Protein AF-A0AAN9ASS9-F1 (afdb_monomer)

Radius of gyration: 34.66 Å; Cα contacts (8 Å, |Δi|>4): 324; chains: 1; bounding box: 107×59×111 Å

Mean predicted aligned error: 16.12 Å

Foldseek 3Di:
DDDDDDDDDDDDDDDDDDDDDDDDDDDDDDDDDDDDDDDDDDDDDDDDDDDDDDDDDDDDDDPPCPPQFDADADPCLVVLLVLLLLLLLLLLLLLQQCVLCVVLCCLQAVDDPVLSVLLNCLQVVLCVVQVVVLVQCCQPVHLLVLSLQLLVLQLCLLVLCLPDLDPPSNSVSNNSSSNSSSNSNNCLPPVLLVSLLQRHDPVCSVVSSVSSNVSSVVSNVVSNVLNCVLQPDDDDDPPPPPDDPDDDDDDDDPDDPPPVVVVVVVVVVVVSVVNSVSNSVSSSVSSVVSSVSSVVSSVVSVVDNDRGDPRGNHPVSVDRDDRPVVVVVVVVD

Sequence (333 aa):
MDADAKQPLLNSPITDADHVSSACSTPGYNTISASGPQLCHSPPTYHTLSSSSNIQSPDDTEPEGRAEGETRVYRRRWYVLMVYSLLSATQGGVWNSWGPIAVTAEDAFGWTDATIDLLSNWGPIAFLVSGIVFSWMMDVKGLRMSCVITGFLVAAGTGLRCITFNTPAVTWLTHVGQFLNGLGGPVAMAAPPILSAVWFPPEERTTATAIGTVLNYLGVAASFVMGPLLVPYQAYVPSTNSTNTSSFHMSSDLSFSKHNSSMILGSKAENATERIHKEKNGIALYMYIEGGWSAAIFLMLLLYFPSKPPLPPCPSAAIPRENFVQGLKHLLT

pLDDT: mean 73.78, std 24.98, range [24.88, 98.12]

Secondary structure (DSSP, 8-state):
------------------------------------------PPP-----------------------------THHHHHHHHHHHHHHHHHHHHTSSGGGHHHHHHHH---HHHHHHHHHHHHHHHHHHHHHHHHHHHHT-HHHHHHHHHHHHHHHHHHHTS--STTHHHHHHHHHHHHHHHTHHHHHHHHHHHHHHHS-GGGHHHHHHHHHHHHHHHHHHHHHHHHHHS---------------------------SHHHHHHHHHHHHHHHHHHHHHHHHHHHHHHHHHHHHHHHHHHHHS--SS-SS-SSGGGSSPPPPHHHHHHHHH-

Solvent-accessible surface area (backbone atoms only — not comparable to full-atom values): 19916 Å² total; per-residue (Å²): 136,84,79,91,87,85,88,85,88,88,81,88,86,87,83,87,87,79,88,87,81,88,78,90,83,85,89,84,91,83,90,86,89,84,87,82,89,82,91,83,90,84,86,91,80,90,78,91,82,81,90,85,84,90,84,92,79,94,77,83,82,73,84,87,66,77,69,78,70,73,58,46,84,60,80,62,40,58,54,54,49,49,55,51,18,52,50,19,9,48,50,33,16,65,58,38,48,54,72,57,35,42,72,55,45,26,68,46,64,69,49,52,72,70,56,56,52,48,50,54,46,25,35,63,56,24,27,70,72,28,34,64,58,48,52,50,35,39,72,73,70,24,55,35,57,42,52,46,52,25,30,47,30,34,22,50,12,34,46,43,46,57,74,49,87,51,78,69,58,30,58,57,29,38,51,53,15,38,34,32,33,9,47,25,41,44,56,50,71,62,36,30,65,54,52,14,51,58,53,35,38,82,94,48,22,65,60,49,20,49,53,27,50,50,35,19,54,49,20,32,55,44,20,60,52,51,30,45,72,48,35,64,80,76,76,88,72,80,86,68,80,87,74,77,80,91,71,94,75,93,77,94,73,94,72,87,75,69,74,60,53,60,56,52,49,48,54,53,50,50,55,48,51,53,50,36,51,52,41,44,51,20,48,48,52,49,38,43,51,53,23,53,51,34,40,50,52,30,50,47,44,70,77,65,50,78,69,68,66,98,41,40,35,36,77,79,52,66,54,82,76,82,56,66,69,57,56,54,48,65,75,76,108

Organism: NCBI:txid31220

InterPro domains:
  IPR011701 Major facilitator superfamily [PF07690] (91-231)
  IPR036259 MFS transporter superfamily [G3DSA:1.20.1250.20] (70-313)
  IPR036259 MFS transporter superfamily [SSF103473] (59-311)
  IPR049680 Choline/ethanolamine transporter FLVCR1-2/SLC49-like [PTHR10924] (66-332)

Nearest PDB structures (foldseek):
  8uby-assembly1_A  TM=9.177E-01  e=2.029E-10  Homo sapiens
  8vzo-assembly1_A  TM=9.409E-01  e=1.302E-08  Mus musculus
  6e9n-assembly2_B  TM=7.339E-01  e=1.615E-02  Escherichia coli
  8tgj-assembly1_B  TM=7.556E-01  e=3.701E-01  Homo sapiens
  7yr5-assembly1_A  TM=6.451E-01  e=2.119E-01  Homo sapiens

Structure (mmCIF, N/CA/C/O backbone):
data_AF-A0AAN9ASS9-F1
#
_entry.id   AF-A0AAN9ASS9-F1
#
loop_
_atom_site.group_PDB
_atom_site.id
_atom_site.type_symbol
_atom_site.label_atom_id
_atom_site.label_alt_id
_atom_site.label_comp_id
_atom_site.label_asym_id
_atom_site.label_entity_id
_atom_site.label_seq_id
_atom_site.pdbx_PDB_ins_code
_atom_site.Cartn_x
_atom_site.Cartn_y
_atom_site.Cartn_z
_atom_site.occupancy
_atom_site.B_iso_or_equiv
_atom_site.auth_seq_id
_atom_site.auth_comp_id
_atom_site.auth_asym_id
_atom_site.auth_atom_id
_atom_site.pdbx_PDB_model_num
ATOM 1 N N . MET A 1 1 ? 65.427 -33.465 4.660 1.00 42.50 1 MET A N 1
ATOM 2 C CA . MET A 1 1 ? 64.634 -32.455 5.389 1.00 42.50 1 MET A CA 1
ATOM 3 C C . MET A 1 1 ? 63.224 -32.492 4.805 1.00 42.50 1 MET A C 1
ATOM 5 O O . MET A 1 1 ? 62.836 -31.575 4.099 1.00 42.50 1 MET A O 1
ATOM 9 N N . ASP A 1 2 ? 62.580 -33.665 4.758 1.00 35.47 2 ASP A N 1
ATOM 10 C CA . ASP A 1 2 ? 61.878 -34.358 5.872 1.00 35.47 2 ASP A CA 1
ATOM 11 C C . ASP A 1 2 ? 60.694 -33.524 6.371 1.00 35.47 2 ASP A C 1
ATOM 13 O O . ASP A 1 2 ? 60.897 -32.360 6.692 1.00 35.47 2 ASP A O 1
ATOM 17 N N . ALA A 1 3 ? 59.460 -33.996 6.545 1.00 36.53 3 ALA A N 1
ATOM 18 C CA . ALA A 1 3 ? 58.694 -35.218 6.249 1.00 36.53 3 ALA A CA 1
ATOM 19 C C . ALA A 1 3 ? 57.228 -34.805 6.582 1.00 36.53 3 ALA A C 1
ATOM 21 O O . ALA A 1 3 ? 57.024 -34.004 7.490 1.00 36.53 3 ALA A O 1
ATOM 22 N N . ASP A 1 4 ? 56.221 -35.012 5.734 1.00 44.31 4 ASP A N 1
ATOM 23 C CA . ASP A 1 4 ? 55.284 -36.153 5.689 1.00 44.31 4 ASP A CA 1
ATOM 24 C C . ASP A 1 4 ? 54.623 -36.586 7.027 1.00 44.31 4 ASP A C 1
ATOM 26 O O . ASP A 1 4 ? 55.322 -36.756 8.023 1.00 44.31 4 ASP A O 1
ATOM 30 N N . ALA A 1 5 ? 53.292 -36.817 6.978 1.00 36.47 5 ALA A N 1
ATOM 31 C CA . ALA A 1 5 ? 52.373 -37.552 7.894 1.00 36.47 5 ALA A CA 1
ATOM 32 C C . ALA A 1 5 ? 51.076 -36.762 8.231 1.00 36.47 5 ALA A C 1
ATOM 34 O O . ALA A 1 5 ? 51.107 -35.770 8.947 1.00 36.47 5 ALA A O 1
ATOM 35 N N . LYS A 1 6 ? 49.927 -37.065 7.601 1.00 35.22 6 LYS A N 1
ATOM 36 C CA . LYS A 1 6 ? 48.914 -38.119 7.896 1.00 35.22 6 LYS A CA 1
ATOM 37 C C . LYS A 1 6 ? 47.827 -37.725 8.923 1.00 35.22 6 LYS A C 1
ATOM 39 O O . LYS A 1 6 ? 48.109 -37.475 10.087 1.00 35.22 6 LYS A O 1
ATOM 44 N N . GLN A 1 7 ? 46.565 -37.774 8.467 1.00 36.97 7 GLN A N 1
ATOM 45 C CA . GLN A 1 7 ? 45.330 -37.844 9.276 1.00 36.97 7 GLN A CA 1
ATOM 46 C C . GLN A 1 7 ? 45.293 -39.107 10.167 1.00 36.97 7 GLN A C 1
ATOM 48 O O . GLN A 1 7 ? 46.037 -40.058 9.905 1.00 36.97 7 GLN A O 1
ATOM 53 N N . PRO A 1 8 ? 44.345 -39.189 11.124 1.00 43.97 8 PRO A N 1
ATOM 54 C CA . PRO A 1 8 ? 43.249 -40.137 10.876 1.00 43.97 8 PRO A CA 1
ATOM 55 C C . PRO A 1 8 ? 41.846 -39.708 11.357 1.00 43.97 8 PRO A C 1
ATOM 57 O O . PRO A 1 8 ? 41.663 -38.908 12.270 1.00 43.97 8 PRO A O 1
ATOM 60 N N . LEU A 1 9 ? 40.868 -40.335 10.701 1.00 33.09 9 LEU A N 1
ATOM 61 C CA . LEU A 1 9 ? 39.451 -40.492 11.035 1.00 33.09 9 LEU A CA 1
ATOM 62 C C . LEU A 1 9 ? 39.228 -41.088 12.438 1.00 33.09 9 LEU A C 1
ATOM 64 O O . LEU A 1 9 ? 39.949 -42.007 12.828 1.00 33.09 9 LEU A O 1
ATOM 68 N N . LEU A 1 10 ? 38.132 -40.708 13.107 1.00 30.70 10 LEU A N 1
ATOM 69 C CA . LEU A 1 10 ? 37.436 -41.611 14.028 1.00 30.70 10 LEU A CA 1
ATOM 70 C C . LEU A 1 10 ? 35.916 -41.501 13.839 1.00 30.70 10 LEU A C 1
ATOM 72 O O . LEU A 1 10 ? 35.321 -40.438 13.993 1.00 30.70 10 LEU A O 1
ATOM 76 N N . ASN A 1 11 ? 35.333 -42.637 13.472 1.00 29.97 11 ASN A N 1
ATOM 77 C CA . ASN A 1 11 ? 33.912 -42.909 13.312 1.00 29.97 11 ASN A CA 1
ATOM 78 C C . ASN A 1 11 ? 33.373 -43.625 14.565 1.00 29.97 11 ASN A C 1
ATOM 80 O O . ASN A 1 11 ? 34.081 -44.455 15.137 1.00 29.97 11 ASN A O 1
ATOM 84 N N . SER A 1 12 ? 32.064 -43.439 14.803 1.00 32.09 12 SER A N 1
ATOM 85 C CA . SER A 1 12 ? 31.088 -44.341 15.471 1.00 32.09 12 SER A CA 1
ATOM 86 C C . SER A 1 12 ? 31.012 -44.359 17.018 1.00 32.09 12 SER A C 1
ATOM 88 O O . SER A 1 12 ? 31.989 -43.960 17.648 1.00 32.09 12 SER A O 1
ATOM 90 N N . PRO A 1 13 ? 29.925 -44.878 17.658 1.00 39.44 13 PRO A N 1
ATOM 91 C CA . PRO A 1 13 ? 28.633 -45.368 17.133 1.00 39.44 13 PRO A CA 1
ATOM 92 C C . PRO A 1 13 ? 27.350 -44.893 17.886 1.00 39.44 13 PRO A C 1
ATOM 94 O O . PRO A 1 13 ? 27.382 -44.229 18.915 1.00 39.44 13 PRO A O 1
ATOM 97 N N . ILE A 1 14 ? 26.227 -45.312 17.293 1.00 34.19 14 ILE A N 1
ATOM 98 C CA . ILE A 1 14 ? 24.820 -45.472 17.723 1.00 34.19 14 ILE A CA 1
ATOM 99 C C . ILE A 1 14 ? 24.600 -45.904 19.191 1.00 34.19 14 ILE A C 1
ATOM 101 O O . ILE A 1 14 ? 25.275 -46.826 19.634 1.00 34.19 14 ILE A O 1
ATOM 105 N N . THR A 1 15 ? 23.541 -45.380 19.836 1.00 31.20 15 THR A N 1
ATOM 106 C CA . THR A 1 15 ? 22.587 -46.158 20.670 1.00 31.20 15 THR A CA 1
ATOM 107 C C . THR A 1 15 ? 21.244 -45.423 20.815 1.00 31.20 15 THR A C 1
ATOM 109 O O . THR A 1 15 ? 21.198 -44.311 21.339 1.00 31.20 15 THR A O 1
ATOM 112 N N . ASP A 1 16 ? 20.185 -46.080 20.330 1.00 28.55 16 ASP A N 1
ATOM 113 C CA . ASP A 1 16 ? 18.761 -45.904 20.663 1.00 28.55 16 ASP A CA 1
ATOM 114 C C . ASP A 1 16 ? 18.448 -46.277 22.132 1.00 28.55 16 ASP A C 1
ATOM 116 O O . ASP A 1 16 ? 19.315 -46.830 22.810 1.00 28.55 16 ASP A O 1
ATOM 120 N N . ALA A 1 17 ? 17.173 -46.074 22.521 1.00 29.72 17 ALA A N 1
ATOM 121 C CA . ALA A 1 17 ? 16.436 -46.526 23.723 1.00 29.72 17 ALA A CA 1
ATOM 122 C C . ALA A 1 17 ? 16.228 -45.427 24.794 1.00 29.72 17 ALA A C 1
ATOM 124 O O . ALA A 1 17 ? 17.167 -44.751 25.188 1.00 29.72 17 ALA A O 1
ATOM 125 N N . ASP A 1 18 ? 15.044 -45.171 25.357 1.00 28.41 18 ASP A N 1
ATOM 126 C CA . ASP A 1 18 ? 13.755 -45.854 25.274 1.00 28.41 18 ASP A CA 1
ATOM 127 C C . ASP A 1 18 ? 12.627 -44.942 25.797 1.00 28.41 18 ASP A C 1
ATOM 129 O O . ASP A 1 18 ? 12.827 -44.045 26.620 1.00 28.41 18 ASP A O 1
ATOM 133 N N . HIS A 1 19 ? 11.417 -45.235 25.321 1.00 30.86 19 HIS A N 1
ATOM 134 C CA . HIS A 1 19 ? 10.137 -44.922 25.954 1.00 30.86 19 HIS A CA 1
ATOM 135 C C . HIS A 1 19 ? 10.107 -45.315 27.446 1.00 30.86 19 HIS A C 1
ATOM 137 O O . HIS A 1 19 ? 10.741 -46.286 27.833 1.00 30.86 19 HIS A O 1
ATOM 143 N N . VAL A 1 20 ? 9.259 -44.658 28.253 1.00 30.73 20 VAL A N 1
ATOM 144 C CA . VAL A 1 20 ? 8.188 -45.308 29.049 1.00 30.73 20 VAL A CA 1
ATOM 145 C C . VAL A 1 20 ? 7.433 -44.260 29.879 1.00 30.73 20 VAL A C 1
ATOM 147 O O . VAL A 1 20 ? 8.002 -43.432 30.586 1.00 30.73 20 VAL A O 1
ATOM 150 N N . SER A 1 21 ? 6.108 -44.318 29.757 1.00 26.67 21 SER A N 1
ATOM 151 C CA . SER A 1 21 ? 5.111 -43.639 30.581 1.00 26.67 21 SER A CA 1
ATOM 152 C C . SER A 1 21 ? 4.685 -44.495 31.784 1.00 26.67 21 SER A C 1
ATOM 154 O O . SER A 1 21 ? 4.785 -45.718 31.743 1.00 26.67 21 SER A O 1
ATOM 156 N N . SER A 1 22 ? 4.009 -43.840 32.742 1.00 27.03 22 SER A N 1
ATOM 157 C CA . SER A 1 22 ? 3.166 -44.423 33.811 1.00 27.03 22 SER A CA 1
ATOM 158 C C . SER A 1 22 ? 3.937 -44.959 35.033 1.00 27.03 22 SER A C 1
ATOM 160 O O . SER A 1 22 ? 5.028 -45.483 34.884 1.00 27.03 22 SER A O 1
ATOM 162 N N . ALA A 1 23 ? 3.463 -44.917 36.279 1.00 27.22 23 ALA A N 1
ATOM 163 C CA . ALA A 1 23 ? 2.285 -44.361 36.943 1.00 27.22 23 ALA A CA 1
ATOM 164 C C . ALA A 1 23 ? 2.517 -44.485 38.470 1.00 27.22 23 ALA A C 1
ATOM 166 O O . ALA A 1 23 ? 3.337 -45.289 38.896 1.00 27.22 23 ALA A O 1
ATOM 167 N N . CYS A 1 24 ? 1.743 -43.720 39.253 1.00 24.88 24 CYS A N 1
ATOM 168 C CA . CYS A 1 24 ? 1.272 -43.980 40.627 1.00 24.88 24 CYS A CA 1
ATOM 169 C C . CYS A 1 24 ? 2.225 -44.569 41.689 1.00 24.88 24 CYS A C 1
ATOM 171 O O . CYS A 1 24 ? 2.601 -45.731 41.602 1.00 24.88 24 CYS A O 1
ATOM 173 N N . SER A 1 25 ? 2.407 -43.840 42.805 1.00 27.41 25 SER A N 1
ATOM 174 C CA . SER A 1 25 ? 2.003 -44.252 44.177 1.00 27.41 25 SER A CA 1
ATOM 175 C C . SER A 1 25 ? 2.483 -43.235 45.233 1.00 27.41 25 SER A C 1
ATOM 177 O O . SER A 1 25 ? 3.678 -43.081 45.461 1.00 27.41 25 SER A O 1
ATOM 179 N N . THR A 1 26 ? 1.546 -42.556 45.896 1.00 28.06 26 THR A N 1
ATOM 180 C CA . THR A 1 26 ? 1.668 -41.954 47.249 1.00 28.06 26 THR A CA 1
ATOM 181 C C . THR A 1 26 ? 1.686 -43.074 48.319 1.00 28.06 26 THR A C 1
ATOM 183 O O . THR A 1 26 ? 1.334 -44.194 47.940 1.00 28.06 26 THR A O 1
ATOM 186 N N . PRO A 1 27 ? 2.032 -42.869 49.625 1.00 37.38 27 PRO A N 1
ATOM 187 C CA . PRO A 1 27 ? 1.677 -41.702 50.466 1.00 37.38 27 PRO A CA 1
ATOM 188 C C . PRO A 1 27 ? 2.679 -41.271 51.574 1.00 37.38 27 PRO A C 1
ATOM 190 O O . PRO A 1 27 ? 3.620 -41.983 51.903 1.00 37.38 27 PRO A O 1
ATOM 193 N N . GLY A 1 28 ? 2.411 -40.127 52.228 1.00 26.91 28 GLY A N 1
ATOM 194 C CA . GLY A 1 28 ? 2.962 -39.829 53.563 1.00 26.91 28 GLY A CA 1
ATOM 195 C C . GLY A 1 28 ? 3.172 -38.349 53.909 1.00 26.91 28 GLY A C 1
ATOM 196 O O . GLY A 1 28 ? 4.192 -37.772 53.569 1.00 26.91 28 GLY A O 1
ATOM 197 N N . TYR A 1 29 ? 2.192 -37.782 54.614 1.00 26.38 29 TYR A N 1
ATOM 198 C CA . TYR A 1 29 ? 2.096 -36.475 55.285 1.00 26.38 29 TYR A CA 1
ATOM 199 C C . TYR A 1 29 ? 3.383 -35.787 55.799 1.00 26.38 29 TYR A C 1
ATOM 201 O O . TYR A 1 29 ? 4.162 -36.388 56.530 1.00 26.38 29 TYR A O 1
ATOM 209 N N . ASN A 1 30 ? 3.468 -34.461 55.595 1.00 30.62 30 ASN A N 1
ATOM 210 C CA . ASN A 1 30 ? 3.494 -33.485 56.698 1.00 30.62 30 ASN A CA 1
ATOM 211 C C . ASN A 1 30 ? 3.125 -32.063 56.225 1.00 30.62 30 ASN A C 1
ATOM 213 O O . ASN A 1 30 ? 3.595 -31.563 55.209 1.00 30.62 30 ASN A O 1
ATOM 217 N N . THR A 1 31 ? 2.230 -31.449 56.992 1.00 30.58 31 THR A N 1
ATOM 218 C CA . THR A 1 31 ? 1.649 -30.101 56.897 1.00 30.58 31 THR A CA 1
ATOM 219 C C . THR A 1 31 ? 2.650 -28.974 57.172 1.00 30.58 31 THR A C 1
ATOM 221 O O . THR A 1 31 ? 3.468 -29.131 58.070 1.00 30.58 31 THR A O 1
ATOM 224 N N . ILE A 1 32 ? 2.490 -27.814 56.510 1.00 30.56 32 ILE A N 1
ATOM 225 C CA . ILE A 1 32 ? 2.342 -26.465 57.111 1.00 30.56 32 ILE A CA 1
ATOM 226 C C . ILE A 1 32 ? 1.841 -25.468 56.034 1.00 30.56 32 ILE A C 1
ATOM 228 O O . ILE A 1 32 ? 2.163 -25.565 54.856 1.00 30.56 32 ILE A O 1
ATOM 232 N N . SER A 1 33 ? 0.974 -24.569 56.501 1.00 27.58 33 SER A N 1
ATOM 233 C CA . SER A 1 33 ? 0.065 -23.611 55.852 1.00 27.58 33 SER A CA 1
ATOM 234 C C . SER A 1 33 ? 0.714 -22.388 55.173 1.00 27.58 33 SER A C 1
ATOM 236 O O . SER A 1 33 ? 1.696 -21.877 55.703 1.00 27.58 33 SER A O 1
ATOM 238 N N . ALA A 1 34 ? 0.094 -21.866 54.094 1.00 30.41 34 ALA A N 1
ATOM 239 C CA . ALA A 1 34 ? -0.409 -20.473 53.999 1.00 30.41 34 ALA A CA 1
ATOM 240 C C . ALA A 1 34 ? -1.070 -20.151 52.626 1.00 30.41 34 ALA A C 1
ATOM 242 O O . ALA A 1 34 ? -0.406 -19.843 51.643 1.00 30.41 34 ALA A O 1
ATOM 243 N N . SER A 1 35 ? -2.405 -20.249 52.608 1.00 30.41 35 SER A N 1
ATOM 244 C CA . SER A 1 35 ? -3.427 -19.408 51.938 1.00 30.41 35 SER A CA 1
ATOM 245 C C . SER A 1 35 ? -3.109 -18.554 50.689 1.00 30.41 35 SER A C 1
ATOM 247 O O . SER A 1 35 ? -2.469 -17.508 50.781 1.00 30.41 35 SER A O 1
ATOM 249 N N . GLY A 1 36 ? -3.800 -18.872 49.587 1.00 28.17 36 GLY A N 1
ATOM 250 C CA . GLY A 1 36 ? -4.342 -17.904 48.619 1.00 28.17 36 GLY A CA 1
ATOM 251 C C . GLY A 1 36 ? -5.861 -18.125 48.452 1.00 28.17 36 GLY A C 1
ATOM 252 O O . GLY A 1 36 ? -6.346 -19.165 48.903 1.00 28.17 36 GLY A O 1
ATOM 253 N N . PRO A 1 37 ? -6.635 -17.220 47.820 1.00 34.34 37 PRO A N 1
ATOM 254 C CA . PRO A 1 37 ? -8.023 -17.502 47.458 1.00 34.34 37 PRO A CA 1
ATOM 255 C C . PRO A 1 37 ? -8.177 -17.751 45.948 1.00 34.34 37 PRO A C 1
ATOM 257 O O . PRO A 1 37 ? -7.914 -16.875 45.125 1.00 34.34 37 PRO A O 1
ATOM 260 N N . GLN A 1 38 ? -8.633 -18.957 45.599 1.00 32.41 38 GLN A N 1
ATOM 261 C CA . GLN A 1 38 ? -9.138 -19.328 44.275 1.00 32.41 38 GLN A CA 1
ATOM 262 C C . GLN A 1 38 ? -10.663 -19.177 44.207 1.00 32.41 38 GLN A C 1
ATOM 264 O O . GLN A 1 38 ? -11.379 -19.394 45.185 1.00 32.41 38 GLN A O 1
ATOM 269 N N . LEU A 1 39 ? -11.115 -18.814 43.007 1.00 30.81 39 LEU A N 1
ATOM 270 C CA . LEU A 1 39 ? -12.490 -18.616 42.570 1.00 30.81 39 LEU A CA 1
ATOM 271 C C . LEU A 1 39 ? -13.373 -19.860 42.778 1.00 30.81 39 LEU A C 1
ATOM 273 O O . LEU A 1 39 ? -12.963 -20.976 42.470 1.00 30.81 39 LEU A O 1
ATOM 277 N N . CYS A 1 40 ? -14.631 -19.647 43.171 1.00 31.62 40 CYS A N 1
ATOM 278 C CA . CYS A 1 40 ? -15.707 -20.632 43.047 1.00 31.62 40 CYS A CA 1
ATOM 279 C C . CYS A 1 40 ? -16.799 -20.108 42.102 1.00 31.62 40 CYS A C 1
ATOM 281 O O . CYS A 1 40 ? -17.345 -19.025 42.302 1.00 31.62 40 CYS A O 1
ATOM 283 N N . HIS A 1 41 ? -17.120 -20.909 41.085 1.00 34.84 41 HIS A N 1
ATOM 284 C CA . HIS A 1 41 ? -18.299 -20.790 40.226 1.00 34.84 41 HIS A CA 1
ATOM 285 C C . HIS A 1 41 ? -19.441 -21.659 40.776 1.00 34.84 41 HIS A C 1
ATOM 287 O O . HIS A 1 41 ? -19.229 -22.862 40.910 1.00 34.84 41 HIS A O 1
ATOM 293 N N . SER A 1 42 ? -20.647 -21.105 40.996 1.00 32.62 42 SER A N 1
ATOM 294 C CA . SER A 1 42 ? -21.976 -21.694 40.654 1.00 32.62 42 SER A CA 1
ATOM 295 C C . SER A 1 42 ? -23.137 -20.683 40.898 1.00 32.62 42 SER A C 1
ATOM 297 O O . SER A 1 42 ? -22.925 -19.717 41.626 1.00 32.62 42 SER A O 1
ATOM 299 N N . PRO A 1 43 ? -24.326 -20.843 40.261 1.00 35.78 43 PRO A N 1
ATOM 300 C CA . PRO A 1 43 ? -25.334 -19.782 40.035 1.00 35.78 43 PRO A CA 1
ATOM 301 C C . PRO A 1 43 ? -26.399 -19.647 41.154 1.00 35.78 43 PRO A C 1
ATOM 303 O O . PRO A 1 43 ? -26.523 -20.560 41.970 1.00 35.78 43 PRO A O 1
ATOM 306 N N . PRO A 1 44 ? -27.202 -18.554 41.205 1.00 38.94 44 PRO A N 1
ATOM 307 C CA . PRO A 1 44 ? -28.107 -18.309 42.326 1.00 38.94 44 PRO A CA 1
ATOM 308 C C . PRO A 1 44 ? -29.465 -19.015 42.180 1.00 38.94 44 PRO A C 1
ATOM 310 O O . PRO A 1 44 ? -30.143 -18.927 41.156 1.00 38.94 44 PRO A O 1
ATOM 313 N N . THR A 1 45 ? -29.878 -19.663 43.268 1.00 29.31 45 THR A N 1
ATOM 314 C CA . THR A 1 45 ? -31.230 -20.172 43.525 1.00 29.31 45 THR A CA 1
ATOM 315 C C . THR A 1 45 ? -32.107 -19.029 44.044 1.00 29.31 45 THR A C 1
ATOM 317 O O . THR A 1 45 ? -31.790 -18.425 45.068 1.00 29.31 45 THR A O 1
ATOM 320 N N . TYR A 1 46 ? -33.221 -18.728 43.373 1.00 29.69 46 TYR A N 1
ATOM 321 C CA . TYR A 1 46 ? -34.205 -17.757 43.861 1.00 29.69 46 TYR A CA 1
ATOM 322 C C . TYR A 1 46 ? -35.064 -18.382 44.969 1.00 29.69 46 TYR A C 1
ATOM 324 O O . TYR A 1 46 ? -35.881 -19.259 44.697 1.00 29.69 46 TYR A O 1
ATOM 332 N N . HIS A 1 47 ? -34.916 -17.896 46.203 1.00 35.34 47 HIS A N 1
ATOM 333 C CA . HIS A 1 47 ? -35.898 -18.098 47.267 1.00 35.34 47 HIS A CA 1
ATOM 334 C C . HIS A 1 47 ? -36.640 -16.788 47.544 1.00 35.34 47 HIS A C 1
ATOM 336 O O . HIS A 1 47 ? -36.071 -15.807 48.015 1.00 35.34 47 HIS A O 1
ATOM 342 N N . THR A 1 48 ? -37.934 -16.799 47.246 1.00 37.03 48 THR A N 1
ATOM 343 C CA . THR A 1 48 ? -38.943 -15.850 47.709 1.00 37.03 48 THR A CA 1
ATOM 344 C C . THR A 1 48 ? -39.281 -16.130 49.171 1.00 37.03 48 THR A C 1
ATOM 346 O O . THR A 1 48 ? -39.809 -17.197 49.468 1.00 37.03 48 THR A O 1
ATOM 349 N N . LEU A 1 49 ? -39.060 -15.171 50.076 1.00 33.22 49 LEU A N 1
ATOM 350 C CA . LEU A 1 49 ? -39.743 -15.132 51.372 1.00 33.22 49 LEU A CA 1
ATOM 351 C C . LEU A 1 49 ? -40.075 -13.692 51.783 1.00 33.22 49 LEU A C 1
ATOM 353 O O . LEU A 1 49 ? -39.307 -12.754 51.597 1.00 33.22 49 LEU A O 1
ATOM 357 N N . SER A 1 50 ? -41.295 -13.575 52.289 1.00 30.45 50 SER A N 1
ATOM 358 C CA . SER A 1 50 ? -42.084 -12.389 52.589 1.00 30.45 50 SER A CA 1
ATOM 359 C C . SER A 1 50 ? -41.694 -11.663 53.880 1.00 30.45 50 SER A C 1
ATOM 361 O O . SER A 1 50 ? -41.440 -12.305 54.892 1.00 30.45 50 SER A O 1
ATOM 363 N N . SER A 1 51 ? -41.811 -10.333 53.825 1.00 33.06 51 SER A N 1
ATOM 364 C CA . SER A 1 51 ? -42.391 -9.398 54.811 1.00 33.06 51 SER A CA 1
ATOM 365 C C . SER A 1 51 ? -42.068 -9.545 56.307 1.00 33.06 51 SER A C 1
ATOM 367 O O . SER A 1 51 ? -42.546 -10.480 56.941 1.00 33.06 51 SER A O 1
ATOM 369 N N . SER A 1 52 ? -41.455 -8.504 56.903 1.00 31.55 52 SER A N 1
ATOM 370 C CA . SER A 1 52 ? -41.875 -7.888 58.188 1.00 31.55 52 SER A CA 1
ATOM 371 C C . SER A 1 52 ? -41.172 -6.539 58.489 1.00 31.55 52 SER A C 1
ATOM 373 O O . SER A 1 52 ? -39.962 -6.483 58.656 1.00 31.55 52 SER A O 1
ATOM 375 N N . SER A 1 53 ? -41.989 -5.476 58.548 1.00 31.72 53 SER A N 1
ATOM 376 C CA . SER A 1 53 ? -41.972 -4.262 59.407 1.00 31.72 53 SER A CA 1
ATOM 377 C C . SER A 1 53 ? -40.683 -3.488 59.791 1.00 31.72 53 SER A C 1
ATOM 379 O O . SER A 1 53 ? -39.920 -3.920 60.646 1.00 31.72 53 SER A O 1
ATOM 381 N N . ASN A 1 54 ? -40.621 -2.243 59.282 1.00 33.47 54 ASN A N 1
ATOM 382 C CA . ASN A 1 54 ? -40.291 -0.941 59.912 1.00 33.47 54 ASN A CA 1
ATOM 383 C C . ASN A 1 54 ? -39.270 -0.841 61.066 1.00 33.47 54 ASN A C 1
ATOM 385 O O . ASN A 1 54 ? -39.639 -1.097 62.208 1.00 33.47 54 ASN A O 1
ATOM 389 N N . ILE A 1 55 ? -38.126 -0.190 60.789 1.00 33.44 55 ILE A N 1
ATOM 390 C CA . ILE A 1 55 ? -37.542 0.907 61.596 1.00 33.44 55 ILE A CA 1
ATOM 391 C C . ILE A 1 55 ? -36.892 1.917 60.627 1.00 33.44 55 ILE A C 1
ATOM 393 O O . ILE A 1 55 ? -36.051 1.542 59.816 1.00 33.44 55 ILE A O 1
ATOM 397 N N . GLN A 1 56 ? -37.298 3.189 60.703 1.00 36.19 56 GLN A N 1
ATOM 398 C CA . GLN A 1 56 ? -36.703 4.316 59.977 1.00 36.19 56 GLN A CA 1
ATOM 399 C C . GLN A 1 56 ? -35.612 4.960 60.848 1.00 36.19 56 GLN A C 1
ATOM 401 O O . GLN A 1 56 ? -35.918 5.415 61.950 1.00 36.19 56 GLN A O 1
ATOM 406 N N . SER A 1 57 ? -34.394 5.075 60.315 1.00 32.38 57 SER A N 1
ATOM 407 C CA . SER A 1 57 ? -33.354 6.006 60.777 1.00 32.38 57 SER A CA 1
ATOM 408 C C . SER A 1 57 ? -32.746 6.703 59.550 1.00 32.38 57 SER A C 1
ATOM 410 O O . SER A 1 57 ? -32.551 6.025 58.539 1.00 32.38 57 SER A O 1
ATOM 412 N N . PRO A 1 58 ? -32.486 8.023 59.584 1.00 45.78 58 PRO A N 1
ATOM 413 C CA . PRO A 1 58 ? -31.943 8.764 58.453 1.00 45.78 58 PRO A CA 1
ATOM 414 C C . PRO A 1 58 ? -30.426 8.924 58.607 1.00 45.78 58 PRO A C 1
ATOM 416 O O . PRO A 1 58 ? -30.003 9.589 59.542 1.00 45.78 58 PRO A O 1
ATOM 419 N N . ASP A 1 59 ? -29.624 8.335 57.721 1.00 32.66 59 ASP A N 1
ATOM 420 C CA . ASP A 1 59 ? -28.327 8.911 57.334 1.00 32.66 59 ASP A CA 1
ATOM 421 C C . ASP A 1 59 ? -27.723 8.167 56.138 1.00 32.66 59 ASP A C 1
ATOM 423 O O . ASP A 1 59 ? -27.792 6.941 56.053 1.00 32.66 59 ASP A O 1
ATOM 427 N N . ASP A 1 60 ? -27.155 8.954 55.228 1.00 36.09 60 ASP A N 1
ATOM 428 C CA . ASP A 1 60 ? -26.152 8.596 54.223 1.00 36.09 60 ASP A CA 1
ATOM 429 C C . ASP A 1 60 ? -26.466 7.445 53.257 1.00 36.09 60 ASP A C 1
ATOM 431 O O . ASP A 1 60 ? -25.844 6.385 53.253 1.00 36.09 60 ASP A O 1
ATOM 435 N N . THR A 1 61 ? -27.379 7.704 52.316 1.00 35.22 61 THR A N 1
ATOM 436 C CA . THR A 1 61 ? -27.342 7.013 51.019 1.00 35.22 61 THR A CA 1
ATOM 437 C C . THR A 1 61 ? -26.517 7.851 50.046 1.00 35.22 61 THR A C 1
ATOM 439 O O . THR A 1 61 ? -27.044 8.721 49.350 1.00 35.22 61 THR A O 1
ATOM 442 N N . GLU A 1 62 ? -25.209 7.593 49.988 1.00 38.84 62 GLU A N 1
ATOM 443 C CA . GLU A 1 62 ? -24.459 7.840 48.756 1.00 38.84 62 GLU A CA 1
ATOM 444 C C . GLU A 1 62 ? -25.180 7.106 47.613 1.00 38.84 62 GLU A C 1
ATOM 446 O O . GLU A 1 62 ? -25.512 5.924 47.758 1.00 38.84 62 GLU A O 1
ATOM 451 N N . PRO A 1 63 ? -25.444 7.743 46.461 1.00 37.84 63 PRO A N 1
ATOM 452 C CA . PRO A 1 63 ? -25.893 7.004 45.301 1.00 37.84 63 PRO A CA 1
ATOM 453 C C . PRO A 1 63 ? -24.679 6.271 44.721 1.00 37.84 63 PRO A C 1
ATOM 455 O O . PRO A 1 63 ? -24.075 6.724 43.749 1.00 37.84 63 PRO A O 1
ATOM 458 N N . GLU A 1 64 ? -24.326 5.111 45.281 1.00 39.16 64 GLU A N 1
ATOM 459 C CA . GLU A 1 64 ? -23.455 4.138 44.615 1.00 39.16 64 GLU A CA 1
ATOM 460 C C . GLU A 1 64 ? -24.258 3.420 43.516 1.00 39.16 64 GLU A C 1
ATOM 462 O O . GLU A 1 64 ? -24.549 2.231 43.536 1.00 39.16 64 GLU A O 1
ATOM 467 N N . GLY A 1 65 ? -24.678 4.215 42.538 1.00 39.19 65 GLY A N 1
ATOM 468 C CA . GLY A 1 65 ? -25.217 3.784 41.264 1.00 39.19 65 GLY A CA 1
ATOM 469 C C . GLY A 1 65 ? -24.274 4.265 40.179 1.00 39.19 65 GLY A C 1
ATOM 470 O O . GLY A 1 65 ? -24.655 5.086 39.344 1.00 39.19 65 GLY A O 1
ATOM 471 N N . ARG A 1 66 ? -23.016 3.800 40.190 1.00 38.28 66 ARG A N 1
ATOM 472 C CA . ARG A 1 66 ? -22.168 3.933 39.004 1.00 38.28 66 ARG A CA 1
ATOM 473 C C . ARG A 1 66 ? -22.821 3.066 37.943 1.00 38.28 66 ARG A C 1
ATOM 475 O O . ARG A 1 66 ? -22.644 1.856 37.956 1.00 38.28 66 ARG A O 1
ATOM 482 N N . ALA A 1 67 ? -23.621 3.698 37.085 1.00 39.69 67 ALA A N 1
ATOM 483 C CA . ALA A 1 67 ? -24.237 3.075 35.930 1.00 39.69 67 ALA A CA 1
ATOM 484 C C . ALA A 1 67 ? -23.213 2.138 35.283 1.00 39.69 67 ALA A C 1
ATOM 486 O O . ALA A 1 67 ? -22.184 2.600 34.777 1.00 39.69 67 ALA A O 1
ATOM 487 N N . GLU A 1 68 ? -23.454 0.828 35.361 1.00 47.84 68 GLU A N 1
ATOM 488 C CA . GLU A 1 68 ? -22.765 -0.139 34.523 1.00 47.84 68 GLU A CA 1
ATOM 489 C C . GLU A 1 68 ? -23.092 0.281 33.092 1.00 47.84 68 GLU A C 1
ATOM 491 O O . GLU A 1 68 ? -24.189 0.035 32.595 1.00 47.84 68 GLU A O 1
ATOM 496 N N . GLY A 1 69 ? -22.204 1.074 32.486 1.00 55.88 69 GLY A N 1
ATOM 497 C CA . GLY A 1 69 ? -22.465 1.690 31.194 1.00 55.88 69 GLY A CA 1
ATOM 498 C C . GLY A 1 69 ? -22.825 0.592 30.208 1.00 55.88 69 GLY A C 1
ATOM 499 O O . GLY A 1 69 ? -22.021 -0.318 30.015 1.00 55.88 69 GLY A O 1
ATOM 500 N N . GLU A 1 70 ? -24.031 0.657 29.638 1.00 60.34 70 GLU A N 1
ATOM 501 C CA . GLU A 1 70 ? -24.569 -0.380 28.759 1.00 60.34 70 GLU A CA 1
ATOM 502 C C . GLU A 1 70 ? -23.532 -0.761 27.694 1.00 60.34 70 GLU A C 1
ATOM 504 O O . GLU A 1 70 ? -23.209 0.013 26.788 1.00 60.34 70 GLU A O 1
ATOM 509 N N . THR A 1 71 ? -22.974 -1.965 27.816 1.00 65.38 71 THR A N 1
ATOM 510 C CA . THR A 1 71 ? -22.037 -2.499 26.829 1.00 65.38 71 THR A CA 1
ATOM 511 C C . THR A 1 71 ? -22.829 -3.222 25.755 1.00 65.38 71 THR A C 1
ATOM 513 O O . THR A 1 71 ? -23.743 -3.998 26.033 1.00 65.38 71 THR A O 1
ATOM 516 N N . ARG A 1 72 ? -22.508 -2.955 24.487 1.00 72.75 72 ARG A N 1
ATOM 517 C CA . ARG A 1 72 ? -23.176 -3.619 23.366 1.00 72.75 72 ARG A CA 1
ATOM 518 C C . ARG A 1 72 ? -22.186 -3.946 22.270 1.00 72.75 72 ARG A C 1
ATOM 520 O O . ARG A 1 72 ? -21.450 -3.092 21.785 1.00 72.75 72 ARG A O 1
ATOM 527 N N . VAL A 1 73 ? -22.220 -5.198 21.834 1.00 76.69 73 VAL A N 1
ATOM 528 C CA . VAL A 1 73 ? -21.392 -5.688 20.737 1.00 76.69 73 VAL A CA 1
ATOM 529 C C . VAL A 1 73 ? -22.134 -5.512 19.411 1.00 76.69 73 VAL A C 1
ATOM 531 O O . VAL A 1 73 ? -23.284 -5.923 19.259 1.00 76.69 73 VAL A O 1
ATOM 534 N N . TYR A 1 74 ? -21.467 -4.915 18.422 1.00 77.44 74 TYR A N 1
ATOM 535 C CA . TYR A 1 74 ? -22.037 -4.651 17.098 1.00 77.44 74 TYR A CA 1
ATOM 536 C C . TYR A 1 74 ? -21.417 -5.559 16.037 1.00 77.44 74 TYR A C 1
ATOM 538 O O . TYR A 1 74 ? -20.196 -5.662 15.948 1.00 77.44 74 TYR A O 1
ATOM 546 N N . ARG A 1 75 ? -22.229 -6.113 15.122 1.00 81.44 75 ARG A N 1
ATOM 547 C CA . ARG A 1 75 ? -21.725 -6.857 13.942 1.00 81.44 75 ARG A CA 1
ATOM 548 C C . ARG A 1 75 ? -20.801 -6.015 13.046 1.00 81.44 75 ARG A C 1
ATOM 550 O O . ARG A 1 75 ? -19.936 -6.559 12.368 1.00 81.44 75 ARG A O 1
ATOM 557 N N . ARG A 1 76 ? -20.929 -4.683 13.104 1.00 83.69 76 ARG A N 1
ATOM 558 C CA . ARG A 1 76 ? -20.115 -3.707 12.358 1.00 83.69 76 ARG A CA 1
ATOM 559 C C . ARG A 1 76 ? -18.604 -3.825 12.629 1.00 83.69 76 ARG A C 1
ATOM 561 O O . ARG A 1 76 ? -17.822 -3.480 11.752 1.00 83.69 76 ARG A O 1
ATOM 568 N N . ARG A 1 77 ? -18.184 -4.346 13.789 1.00 88.75 77 ARG A N 1
ATOM 569 C CA . ARG A 1 77 ? -16.761 -4.529 14.141 1.00 88.75 77 ARG A CA 1
ATOM 570 C C . ARG A 1 77 ? -15.989 -5.403 13.146 1.00 88.75 77 ARG A C 1
ATOM 572 O O . ARG A 1 77 ? -14.859 -5.077 12.803 1.00 88.75 77 ARG A O 1
ATOM 579 N N . TRP A 1 78 ? -16.626 -6.457 12.627 1.00 91.44 78 TRP A N 1
ATOM 580 C CA . TRP A 1 78 ? -16.024 -7.359 11.643 1.00 91.44 78 TRP A CA 1
ATOM 581 C C . TRP A 1 78 ? -15.848 -6.681 10.292 1.00 91.44 78 TRP A C 1
ATOM 583 O O . TRP A 1 78 ? -14.821 -6.856 9.651 1.00 91.44 78 TRP A O 1
ATOM 593 N N . TYR A 1 79 ? -16.805 -5.841 9.897 1.00 90.75 79 TYR A N 1
ATOM 594 C CA . TYR A 1 79 ? -16.653 -5.009 8.710 1.00 90.75 79 TYR A CA 1
ATOM 595 C C . TYR A 1 79 ? -15.452 -4.060 8.852 1.00 90.75 79 TYR A C 1
ATOM 597 O O . TYR A 1 79 ? -14.608 -4.020 7.967 1.00 90.75 79 TYR A O 1
ATOM 605 N N . VAL A 1 80 ? -15.322 -3.351 9.981 1.00 91.44 80 VAL A N 1
ATOM 606 C CA . VAL A 1 80 ? -14.192 -2.429 10.219 1.00 91.44 80 VAL A CA 1
ATOM 607 C C . VAL A 1 80 ? -12.853 -3.172 10.189 1.00 91.44 80 VAL A C 1
ATOM 609 O O . VAL A 1 80 ? -11.919 -2.704 9.540 1.00 91.44 80 VAL A O 1
ATOM 612 N N . LEU A 1 81 ? -12.777 -4.346 10.829 1.00 94.25 81 LEU A N 1
ATOM 613 C CA . LEU A 1 81 ? -11.600 -5.214 10.778 1.00 94.25 81 LEU A CA 1
ATOM 614 C C . LEU A 1 81 ? -11.270 -5.637 9.343 1.00 94.25 81 LEU A C 1
ATOM 616 O O . LEU A 1 81 ? -10.111 -5.553 8.950 1.00 94.25 81 LEU A O 1
ATOM 620 N N . MET A 1 82 ? -12.264 -6.048 8.552 1.00 94.12 82 MET A N 1
ATOM 621 C CA . MET A 1 82 ? -12.060 -6.445 7.157 1.00 94.12 82 MET A CA 1
ATOM 622 C C . MET A 1 82 ? -11.539 -5.287 6.305 1.00 94.12 82 MET A C 1
ATOM 624 O O . MET A 1 82 ? -10.543 -5.457 5.613 1.00 94.12 82 MET A O 1
ATOM 628 N N . VAL A 1 83 ? -12.145 -4.098 6.389 1.00 93.94 83 VAL A N 1
ATOM 629 C CA . VAL A 1 83 ? -11.684 -2.923 5.625 1.00 93.94 83 VAL A CA 1
ATOM 630 C C . VAL A 1 83 ? -10.261 -2.534 6.008 1.00 93.94 83 VAL A C 1
ATOM 632 O O . VAL A 1 83 ? -9.427 -2.306 5.134 1.00 93.94 83 VAL A O 1
ATOM 635 N N . TYR A 1 84 ? -9.965 -2.499 7.309 1.00 95.56 84 TYR A N 1
ATOM 636 C CA . TYR A 1 84 ? -8.610 -2.256 7.792 1.00 95.56 84 TYR A CA 1
ATOM 637 C C . TYR A 1 84 ? -7.624 -3.307 7.264 1.00 95.56 84 TYR A C 1
ATOM 639 O O . TYR A 1 84 ? -6.536 -2.968 6.806 1.00 95.56 84 TYR A O 1
ATOM 647 N N . SER A 1 85 ? -8.013 -4.579 7.296 1.00 96.88 85 SER A N 1
ATOM 648 C CA . SER A 1 85 ? -7.148 -5.669 6.858 1.00 96.88 85 SER A CA 1
ATOM 649 C C . SER A 1 85 ? -6.881 -5.621 5.356 1.00 96.88 85 SER A C 1
ATOM 651 O O . SER A 1 85 ? -5.757 -5.869 4.943 1.00 96.88 85 SER A O 1
ATOM 653 N N . LEU A 1 86 ? -7.869 -5.239 4.538 1.00 96.88 86 LEU A N 1
ATOM 654 C CA . LEU A 1 86 ? -7.679 -5.015 3.101 1.00 96.88 86 LEU A CA 1
ATOM 655 C C . LEU A 1 86 ? -6.756 -3.824 2.827 1.00 96.88 86 LEU A C 1
ATOM 657 O O . LEU A 1 86 ? -5.894 -3.914 1.955 1.00 96.88 86 LEU A O 1
ATOM 661 N N . LEU A 1 87 ? -6.889 -2.730 3.585 1.00 97.31 87 LEU A N 1
ATOM 662 C CA . LEU A 1 87 ? -5.955 -1.604 3.517 1.00 97.31 87 LEU A CA 1
ATOM 663 C C . LEU A 1 87 ? -4.529 -2.056 3.852 1.00 97.31 87 LEU A C 1
ATOM 665 O O . LEU A 1 87 ? -3.600 -1.748 3.110 1.00 97.31 87 LEU A O 1
ATOM 669 N N . SER A 1 88 ? -4.368 -2.803 4.945 1.00 97.31 88 SER A N 1
ATOM 670 C CA . SER A 1 88 ? -3.068 -3.300 5.394 1.00 97.31 88 SER A CA 1
ATOM 671 C C . SER A 1 88 ? -2.458 -4.281 4.388 1.00 97.31 88 SER A C 1
ATOM 673 O O . SER A 1 88 ? -1.296 -4.132 4.022 1.00 97.31 88 SER A O 1
ATOM 675 N N . ALA A 1 89 ? -3.247 -5.220 3.859 1.00 97.62 89 ALA A N 1
ATOM 676 C CA . ALA A 1 89 ? -2.835 -6.129 2.791 1.00 97.62 89 ALA A CA 1
ATOM 677 C C . ALA A 1 89 ? -2.386 -5.366 1.537 1.00 97.62 89 ALA A C 1
ATOM 679 O O . ALA A 1 89 ? -1.346 -5.670 0.963 1.00 97.62 89 ALA A O 1
ATOM 680 N N . THR A 1 90 ? -3.137 -4.337 1.139 1.00 97.50 90 THR A N 1
ATOM 681 C CA . THR A 1 90 ? -2.796 -3.508 -0.025 1.00 97.50 90 THR A CA 1
ATOM 682 C C . THR A 1 90 ? -1.485 -2.760 0.200 1.00 97.50 90 THR A C 1
ATOM 684 O O . THR A 1 90 ? -0.621 -2.782 -0.666 1.00 97.50 90 THR A O 1
ATOM 687 N N . GLN A 1 91 ? -1.296 -2.148 1.372 1.00 97.62 91 GLN A N 1
ATOM 688 C CA . GLN A 1 91 ? -0.057 -1.444 1.715 1.00 97.62 91 GLN A CA 1
ATOM 689 C C . GLN A 1 91 ? 1.160 -2.388 1.688 1.00 97.62 91 GLN A C 1
ATOM 691 O O . GLN A 1 91 ? 2.203 -2.019 1.143 1.00 97.62 91 GLN A O 1
ATOM 696 N N . GLY A 1 92 ? 1.013 -3.607 2.222 1.00 96.50 92 GLY A N 1
ATOM 697 C CA . GLY A 1 92 ? 2.049 -4.641 2.188 1.00 96.50 92 GLY A CA 1
ATOM 698 C C . GLY A 1 92 ? 2.353 -5.135 0.770 1.00 96.50 92 GLY A C 1
ATOM 699 O O . GLY A 1 92 ? 3.515 -5.203 0.379 1.00 96.50 92 GLY A O 1
ATOM 700 N N . GLY A 1 93 ? 1.321 -5.407 -0.032 1.00 96.50 93 GLY A N 1
ATOM 701 C CA . GLY A 1 93 ? 1.478 -5.808 -1.434 1.00 96.50 93 GLY A CA 1
ATOM 702 C C . GLY A 1 93 ? 2.191 -4.742 -2.268 1.00 96.50 93 GLY A C 1
ATOM 703 O O . GLY A 1 93 ? 3.184 -5.048 -2.917 1.00 96.50 93 GLY A O 1
ATOM 704 N N . VAL A 1 94 ? 1.761 -3.480 -2.147 1.00 96.94 94 VAL A N 1
ATOM 705 C CA . VAL A 1 94 ? 2.360 -2.316 -2.831 1.00 96.94 94 VAL A CA 1
ATOM 706 C C . VAL A 1 94 ? 3.813 -2.078 -2.406 1.00 96.94 94 VAL A C 1
ATOM 708 O O . VAL A 1 94 ? 4.626 -1.573 -3.187 1.00 96.94 94 VAL A O 1
ATOM 711 N N . TRP A 1 95 ? 4.153 -2.408 -1.155 1.00 96.88 95 TRP A N 1
ATOM 712 C CA . TRP A 1 95 ? 5.531 -2.338 -0.672 1.00 96.88 95 TRP A CA 1
ATOM 713 C C . TRP A 1 95 ? 6.417 -3.382 -1.367 1.00 96.88 95 TRP A C 1
ATOM 715 O O . TRP A 1 95 ? 7.540 -3.051 -1.745 1.00 96.88 95 TRP A O 1
ATOM 725 N N . ASN A 1 96 ? 5.887 -4.583 -1.615 1.00 96.31 96 ASN A N 1
ATOM 726 C CA . ASN A 1 96 ? 6.594 -5.713 -2.218 1.00 96.31 96 ASN A CA 1
ATOM 727 C C . ASN A 1 96 ? 6.322 -5.897 -3.729 1.00 96.31 96 ASN A C 1
ATOM 729 O O . ASN A 1 96 ? 6.529 -6.989 -4.258 1.00 96.31 96 ASN A O 1
ATOM 733 N N . SER A 1 97 ? 5.848 -4.874 -4.449 1.00 93.94 97 SER A N 1
ATOM 734 C CA . SER A 1 97 ? 5.511 -5.000 -5.880 1.00 93.94 97 SER A CA 1
ATOM 735 C C . SER A 1 97 ? 6.729 -5.267 -6.766 1.00 93.94 97 SER A C 1
ATOM 737 O O . SER A 1 97 ? 6.610 -5.954 -7.773 1.00 93.94 97 SER A O 1
ATOM 739 N N . TRP A 1 98 ? 7.898 -4.721 -6.414 1.00 94.69 98 TRP A N 1
ATOM 740 C CA . TRP A 1 98 ? 9.078 -4.715 -7.291 1.00 94.69 98 TRP A CA 1
ATOM 741 C C . TRP A 1 98 ? 10.022 -5.900 -7.084 1.00 94.69 98 TRP A C 1
ATOM 743 O O . TRP A 1 98 ? 10.690 -6.300 -8.030 1.00 94.69 98 TRP A O 1
ATOM 753 N N . GLY A 1 99 ? 10.044 -6.502 -5.891 1.00 93.38 99 GLY A N 1
ATOM 754 C CA . GLY A 1 99 ? 10.892 -7.664 -5.599 1.00 93.38 99 GLY A CA 1
ATOM 755 C C . GLY A 1 99 ? 10.634 -8.861 -6.531 1.00 93.38 99 GLY A C 1
ATOM 756 O O . GLY A 1 99 ? 11.574 -9.352 -7.151 1.00 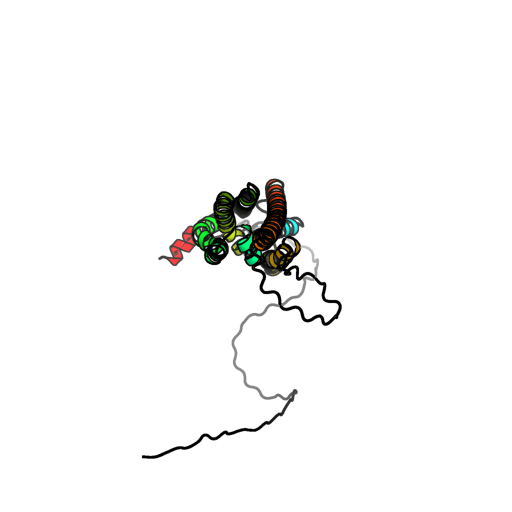93.38 99 GLY A O 1
ATOM 757 N N . PRO A 1 100 ? 9.374 -9.304 -6.710 1.00 94.00 100 PRO A N 1
ATOM 758 C CA . PRO A 1 100 ? 9.042 -10.442 -7.573 1.00 94.00 100 PRO A CA 1
ATOM 759 C C . PRO A 1 100 ? 9.317 -10.227 -9.069 1.00 94.00 100 PRO A C 1
ATOM 761 O O . PRO A 1 100 ? 9.398 -11.200 -9.813 1.00 94.00 100 PRO A O 1
ATOM 764 N N . ILE A 1 101 ? 9.425 -8.972 -9.516 1.00 93.81 101 ILE A N 1
ATOM 765 C CA . ILE A 1 101 ? 9.568 -8.592 -10.932 1.00 93.81 101 ILE A CA 1
ATOM 766 C C . ILE A 1 101 ? 10.881 -7.844 -11.209 1.00 93.81 101 ILE A C 1
ATOM 768 O O . ILE A 1 101 ? 10.982 -7.171 -12.234 1.00 93.81 101 ILE A O 1
ATOM 772 N N . ALA A 1 102 ? 11.875 -7.949 -10.319 1.00 94.06 102 ALA A N 1
ATOM 773 C CA . ALA A 1 102 ? 13.126 -7.188 -10.380 1.00 94.06 102 ALA A CA 1
ATOM 774 C C . ALA A 1 102 ? 13.833 -7.319 -11.740 1.00 94.06 102 ALA A C 1
ATOM 776 O O . ALA A 1 102 ? 14.023 -6.320 -12.427 1.00 94.06 102 ALA A O 1
ATOM 777 N N . VAL A 1 103 ? 14.077 -8.555 -12.189 1.00 91.94 103 VAL A N 1
ATOM 778 C CA . VAL A 1 103 ? 14.759 -8.850 -13.465 1.00 91.94 103 VAL A CA 1
ATOM 779 C C . VAL A 1 103 ? 14.026 -8.237 -14.663 1.00 91.94 103 VAL A C 1
ATOM 781 O O . VAL A 1 103 ? 14.631 -7.634 -15.543 1.00 91.94 103 VAL A O 1
ATOM 784 N N . THR A 1 104 ? 12.698 -8.360 -14.698 1.00 91.94 104 THR A N 1
ATOM 785 C CA . THR A 1 104 ? 11.872 -7.749 -15.750 1.00 91.94 104 THR A CA 1
ATOM 786 C C . THR A 1 104 ? 11.847 -6.225 -15.666 1.00 91.94 104 THR A C 1
ATOM 788 O O . THR A 1 104 ? 11.781 -5.565 -16.695 1.00 91.94 104 THR A O 1
ATOM 791 N N . ALA A 1 105 ? 11.899 -5.639 -14.468 1.00 93.12 105 ALA A N 1
ATOM 792 C CA . ALA A 1 105 ? 11.955 -4.189 -14.298 1.00 93.12 105 ALA A CA 1
ATOM 793 C C . ALA A 1 105 ? 13.318 -3.617 -14.730 1.00 93.12 105 ALA A C 1
ATOM 795 O O . ALA A 1 105 ? 13.370 -2.526 -15.303 1.00 93.12 105 ALA A O 1
ATOM 796 N N . GLU A 1 106 ? 14.401 -4.363 -14.508 1.00 93.56 106 GLU A N 1
ATOM 797 C CA . GLU A 1 106 ? 15.747 -4.048 -14.990 1.00 93.56 106 GLU A CA 1
ATOM 798 C C . GLU A 1 106 ? 15.815 -4.066 -16.526 1.00 93.56 106 GLU A C 1
ATOM 800 O O . GLU A 1 106 ? 16.234 -3.060 -17.102 1.00 93.56 106 GLU A O 1
ATOM 805 N N . ASP A 1 107 ? 15.324 -5.124 -17.199 1.00 90.94 107 ASP A N 1
ATOM 806 C CA . ASP A 1 107 ? 15.288 -5.181 -18.682 1.00 90.94 107 ASP A CA 1
ATOM 807 C C . ASP A 1 107 ? 14.345 -4.101 -19.255 1.00 90.94 107 ASP A C 1
ATOM 809 O O . ASP A 1 107 ? 14.686 -3.393 -20.206 1.00 90.94 107 ASP A O 1
ATOM 813 N N . ALA A 1 108 ? 13.185 -3.878 -18.624 1.00 91.38 108 ALA A N 1
ATOM 814 C CA . ALA A 1 108 ? 12.201 -2.912 -19.102 1.00 91.38 108 ALA A CA 1
ATOM 815 C C . ALA A 1 108 ? 12.663 -1.450 -18.974 1.00 91.38 108 ALA A C 1
ATOM 817 O O . ALA A 1 108 ? 12.509 -0.660 -19.912 1.00 91.38 108 ALA A O 1
ATOM 818 N N . PHE A 1 109 ? 13.184 -1.040 -17.815 1.00 92.88 109 PHE A N 1
ATOM 819 C CA . PHE A 1 109 ? 13.471 0.372 -17.531 1.00 92.88 109 PHE A CA 1
ATOM 820 C C . PHE A 1 109 ? 14.956 0.732 -17.569 1.00 92.88 109 PHE A C 1
ATOM 822 O O . PHE A 1 109 ? 15.277 1.924 -17.495 1.00 92.88 109 PHE A O 1
ATOM 829 N N . GLY A 1 110 ? 15.844 -0.256 -17.717 1.00 91.50 110 GLY A N 1
ATOM 830 C CA . GLY A 1 110 ? 17.289 -0.068 -17.602 1.00 91.50 110 GLY A CA 1
ATOM 831 C C . GLY A 1 110 ? 17.710 0.288 -16.177 1.00 91.50 110 GLY A C 1
ATOM 832 O O . GLY A 1 110 ? 18.654 1.055 -15.984 1.00 91.50 110 GLY A O 1
ATOM 833 N N . TRP A 1 111 ? 16.953 -0.176 -15.181 1.00 95.38 111 TRP A N 1
ATOM 834 C CA . TRP A 1 111 ? 17.291 0.015 -13.775 1.00 95.38 111 TRP A CA 1
ATOM 835 C C . TRP A 1 111 ? 18.457 -0.881 -13.369 1.00 95.38 111 TRP A C 1
ATOM 837 O O . TRP A 1 111 ? 18.742 -1.891 -14.002 1.00 95.38 111 TRP A O 1
ATOM 847 N N . THR A 1 112 ? 19.147 -0.469 -12.312 1.00 95.38 112 THR A N 1
ATOM 848 C CA . THR A 1 112 ? 20.193 -1.261 -11.666 1.00 95.38 112 THR A CA 1
ATOM 849 C C . THR A 1 112 ? 19.631 -1.956 -10.434 1.00 95.38 112 THR A C 1
ATOM 851 O O . THR A 1 112 ? 18.678 -1.451 -9.834 1.00 95.38 112 THR A O 1
ATOM 854 N N . ASP A 1 113 ? 20.295 -3.012 -9.974 1.00 94.75 113 ASP A N 1
ATOM 855 C CA . ASP A 1 113 ? 19.976 -3.708 -8.721 1.00 94.75 113 ASP A CA 1
ATOM 856 C C . ASP A 1 113 ? 19.847 -2.713 -7.553 1.00 94.75 113 ASP A C 1
ATOM 858 O O . ASP A 1 113 ? 18.873 -2.723 -6.808 1.00 94.75 113 ASP A O 1
ATOM 862 N N . ALA A 1 114 ? 20.758 -1.733 -7.469 1.00 96.31 114 ALA A N 1
ATOM 863 C CA . ALA A 1 114 ? 20.725 -0.687 -6.444 1.00 96.31 114 ALA A CA 1
ATOM 864 C C . ALA A 1 114 ? 19.445 0.175 -6.487 1.00 96.31 114 ALA A C 1
ATOM 866 O O . ALA A 1 114 ? 18.985 0.671 -5.456 1.00 96.31 114 ALA A O 1
ATOM 867 N N . THR A 1 115 ? 18.864 0.370 -7.674 1.00 95.81 115 THR A N 1
ATOM 868 C CA . THR A 1 115 ? 17.586 1.079 -7.840 1.00 95.81 115 THR A CA 1
ATOM 869 C C . THR A 1 115 ? 16.435 0.241 -7.281 1.00 95.81 115 THR A C 1
ATOM 871 O O . THR A 1 115 ? 15.596 0.775 -6.552 1.00 95.81 115 THR A O 1
ATOM 874 N N . ILE A 1 116 ? 16.420 -1.066 -7.565 1.00 96.00 116 ILE A N 1
ATOM 875 C CA . ILE A 1 116 ? 15.432 -2.018 -7.036 1.00 96.00 116 ILE A CA 1
ATOM 876 C C . ILE A 1 116 ? 15.549 -2.140 -5.510 1.00 96.00 116 ILE A C 1
ATOM 878 O O . ILE A 1 116 ? 14.548 -2.046 -4.795 1.00 96.00 116 ILE A O 1
ATOM 882 N N . ASP A 1 117 ? 16.768 -2.254 -4.989 1.00 95.88 117 ASP A N 1
ATOM 883 C CA . ASP A 1 117 ? 17.037 -2.318 -3.551 1.00 95.88 117 ASP A CA 1
ATOM 884 C C . ASP A 1 117 ? 16.539 -1.060 -2.833 1.00 95.88 117 ASP A C 1
ATOM 886 O O . ASP A 1 117 ? 15.899 -1.132 -1.778 1.00 95.88 117 ASP A O 1
ATOM 890 N N . LEU A 1 118 ? 16.765 0.118 -3.425 1.00 96.69 118 LEU A N 1
ATOM 891 C CA . LEU A 1 118 ? 16.270 1.375 -2.873 1.00 96.69 118 LEU A CA 1
ATOM 892 C C . LEU A 1 118 ? 14.733 1.425 -2.829 1.00 96.69 118 LEU A C 1
ATOM 894 O O . LEU A 1 118 ? 14.171 1.964 -1.873 1.00 96.69 118 LEU A O 1
ATOM 898 N N . LEU A 1 119 ? 14.037 0.839 -3.812 1.00 95.44 119 LEU A N 1
ATOM 899 C CA . LEU A 1 119 ? 12.573 0.720 -3.778 1.00 95.44 119 LEU A CA 1
ATOM 900 C C . LEU A 1 119 ? 12.092 -0.106 -2.577 1.00 95.44 119 LEU A C 1
ATOM 902 O O . LEU A 1 119 ? 11.125 0.275 -1.911 1.00 95.44 119 LEU A O 1
ATOM 906 N N . SER A 1 120 ? 12.792 -1.179 -2.230 1.00 94.12 120 SER A N 1
ATOM 907 C CA . SER A 1 120 ? 12.479 -1.961 -1.026 1.00 94.12 120 SER A CA 1
ATOM 908 C C . SER A 1 120 ? 12.755 -1.160 0.257 1.00 94.12 120 SER A C 1
ATOM 910 O O . SER A 1 120 ? 11.930 -1.139 1.180 1.00 94.12 120 SER A O 1
ATOM 912 N N . ASN A 1 121 ? 13.861 -0.409 0.279 1.00 96.25 121 ASN A N 1
ATOM 913 C CA . ASN A 1 121 ? 14.304 0.386 1.429 1.00 96.25 121 ASN A CA 1
ATOM 914 C C . ASN A 1 121 ? 13.429 1.611 1.732 1.00 96.25 121 ASN A C 1
ATOM 916 O O . ASN A 1 121 ? 13.402 2.075 2.875 1.00 96.25 121 ASN A O 1
ATOM 920 N N . TRP A 1 122 ? 12.665 2.121 0.762 1.00 95.56 122 TRP A N 1
ATOM 921 C CA . TRP A 1 122 ? 11.747 3.238 1.002 1.00 95.56 122 TRP A CA 1
ATOM 922 C C . TRP A 1 122 ? 10.707 2.952 2.093 1.00 95.56 122 TRP A C 1
ATOM 924 O O . TRP A 1 122 ? 10.315 3.885 2.792 1.00 95.56 122 TRP A O 1
ATOM 934 N N . GLY A 1 123 ? 10.297 1.692 2.287 1.00 92.38 123 GLY A N 1
ATOM 935 C CA . GLY A 1 123 ? 9.395 1.307 3.379 1.00 92.38 123 GLY A CA 1
ATOM 936 C C . GLY A 1 123 ? 9.992 1.615 4.758 1.00 92.38 123 GLY A C 1
ATOM 937 O O . GLY A 1 123 ? 9.467 2.485 5.455 1.00 92.38 123 GLY A O 1
ATOM 938 N N . PRO A 1 124 ? 11.114 0.978 5.143 1.00 94.12 124 PRO A N 1
ATOM 939 C CA . PRO A 1 124 ? 11.815 1.276 6.393 1.00 94.12 124 PRO A CA 1
ATOM 940 C C . PRO A 1 124 ? 12.226 2.748 6.552 1.00 94.12 124 PRO A C 1
ATOM 942 O O . PRO A 1 124 ? 12.041 3.320 7.625 1.00 94.12 124 PRO A O 1
ATOM 945 N N . ILE A 1 125 ? 12.730 3.396 5.492 1.00 95.56 125 ILE A N 1
ATOM 946 C CA . ILE A 1 125 ? 13.139 4.813 5.540 1.00 95.56 125 ILE A CA 1
ATOM 947 C C . ILE A 1 125 ? 11.943 5.712 5.875 1.00 9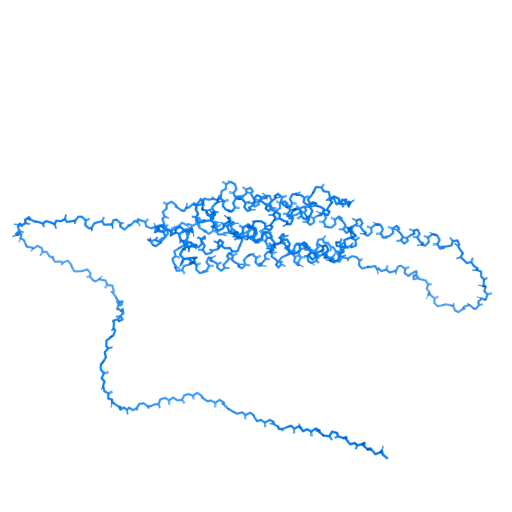5.56 125 ILE A C 1
ATOM 949 O O . ILE A 1 125 ? 12.010 6.535 6.789 1.00 95.56 125 ILE A O 1
ATOM 953 N N . ALA A 1 126 ? 10.829 5.553 5.160 1.00 94.69 126 ALA A N 1
ATOM 954 C CA . ALA A 1 126 ? 9.632 6.347 5.403 1.00 94.69 126 ALA A CA 1
ATOM 955 C C . ALA A 1 126 ? 8.992 6.022 6.761 1.00 94.69 126 ALA A C 1
ATOM 957 O O . ALA A 1 126 ? 8.426 6.913 7.396 1.00 94.69 126 ALA A O 1
ATOM 958 N N . PHE A 1 127 ? 9.116 4.782 7.243 1.00 89.62 127 PHE A N 1
ATOM 959 C CA . PHE A 1 127 ? 8.657 4.382 8.571 1.00 89.62 127 PHE A CA 1
ATOM 960 C C . PHE A 1 127 ? 9.384 5.146 9.685 1.00 89.62 127 PHE A C 1
ATOM 962 O O . PHE A 1 127 ? 8.737 5.593 10.627 1.00 89.62 127 PHE A O 1
ATOM 969 N N . LEU A 1 128 ? 10.697 5.377 9.570 1.00 92.56 128 LEU A N 1
ATOM 970 C CA . LEU A 1 128 ? 11.442 6.185 10.548 1.00 92.56 128 LEU A CA 1
ATOM 971 C C . LEU A 1 128 ? 10.923 7.628 10.622 1.00 92.56 128 LEU A C 1
ATOM 973 O O . LEU A 1 128 ? 10.801 8.191 11.707 1.00 92.56 128 LEU A O 1
ATOM 977 N N . VAL A 1 129 ? 10.572 8.210 9.474 1.00 92.06 129 VAL A N 1
ATOM 978 C CA . VAL A 1 129 ? 10.045 9.582 9.388 1.00 92.06 129 VAL A CA 1
ATOM 979 C C . VAL A 1 129 ? 8.616 9.667 9.931 1.00 92.06 129 VAL A C 1
ATOM 981 O O . VAL A 1 129 ? 8.257 10.604 10.643 1.00 92.06 129 VAL A O 1
ATOM 984 N N . SER A 1 130 ? 7.779 8.691 9.582 1.00 93.31 130 SER A N 1
ATOM 985 C CA . SER A 1 130 ? 6.337 8.726 9.839 1.00 93.31 130 SER A CA 1
ATOM 986 C C . SER A 1 130 ? 5.924 8.062 11.155 1.00 93.31 130 SER A C 1
ATOM 988 O O . SER A 1 130 ? 4.874 8.407 11.694 1.00 93.31 130 SER A O 1
ATOM 990 N N . GLY A 1 131 ? 6.734 7.161 11.715 1.00 90.25 131 GLY A N 1
ATOM 991 C CA . GLY A 1 131 ? 6.374 6.312 12.853 1.00 90.25 131 GLY A CA 1
ATOM 992 C C . GLY A 1 131 ? 5.910 7.094 14.080 1.00 90.25 131 GLY A C 1
ATOM 993 O O . GLY A 1 131 ? 4.844 6.804 14.624 1.00 90.25 131 GLY A O 1
ATOM 994 N N . ILE A 1 132 ? 6.648 8.137 14.475 1.00 89.38 132 ILE A N 1
ATOM 995 C CA . ILE A 1 132 ? 6.287 8.987 15.625 1.00 89.38 132 ILE A CA 1
ATOM 996 C C . ILE A 1 132 ? 4.987 9.754 15.346 1.00 89.38 132 ILE A C 1
ATOM 998 O O . ILE A 1 132 ? 4.078 9.775 16.177 1.00 89.38 132 ILE A O 1
ATOM 1002 N N . VAL A 1 133 ? 4.873 10.353 14.156 1.00 91.19 133 VAL A N 1
ATOM 1003 C CA . VAL A 1 133 ? 3.710 11.160 13.757 1.00 91.19 133 VAL A CA 1
ATOM 1004 C C . VAL A 1 133 ? 2.444 10.310 13.713 1.00 91.19 133 VAL A C 1
ATOM 1006 O O . VAL A 1 133 ? 1.404 10.716 14.232 1.00 91.19 133 VAL A O 1
ATOM 1009 N N . PHE A 1 134 ? 2.522 9.119 13.122 1.00 89.81 134 PHE A N 1
ATOM 1010 C CA . PHE A 1 134 ? 1.387 8.212 13.021 1.00 89.81 134 PHE A CA 1
ATOM 1011 C C . PHE A 1 134 ? 1.029 7.563 14.353 1.00 89.81 134 PHE A C 1
ATOM 1013 O O . PHE A 1 134 ? -0.159 7.390 14.609 1.00 89.81 134 PHE A O 1
ATOM 1020 N N . SER A 1 135 ? 2.003 7.275 15.221 1.00 87.56 135 SER A N 1
ATOM 1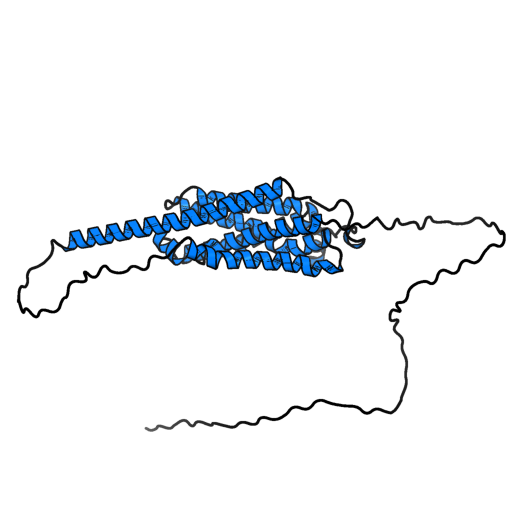021 C CA . SER A 1 135 ? 1.726 6.804 16.587 1.00 87.56 135 SER A CA 1
ATOM 1022 C C . SER A 1 135 ? 0.904 7.840 17.357 1.00 87.56 135 SER A C 1
ATOM 1024 O O . SER A 1 135 ? -0.197 7.542 17.817 1.00 87.56 135 SER A O 1
ATOM 1026 N N . TRP A 1 136 ? 1.354 9.102 17.364 1.00 88.94 136 TRP A N 1
ATOM 1027 C CA . TRP A 1 136 ? 0.586 10.207 17.945 1.00 88.94 136 TRP A CA 1
ATOM 1028 C C . TRP A 1 136 ? -0.801 10.361 17.301 1.00 88.94 136 TRP A C 1
ATOM 1030 O O . TRP A 1 136 ? -1.798 10.593 17.987 1.00 88.94 136 TRP A O 1
ATOM 1040 N N . MET A 1 137 ? -0.891 10.219 15.978 1.00 88.12 137 MET A N 1
ATOM 1041 C CA . MET A 1 137 ? -2.150 10.355 15.251 1.00 88.12 137 MET A CA 1
ATOM 1042 C C . MET A 1 137 ? -3.155 9.245 15.586 1.00 88.12 137 MET A C 1
ATOM 1044 O O . MET A 1 137 ? -4.340 9.545 15.749 1.00 88.12 137 MET A O 1
ATOM 1048 N N . MET A 1 138 ? -2.703 7.997 15.723 1.00 88.88 138 MET A N 1
ATOM 1049 C CA . MET A 1 138 ? -3.553 6.863 16.093 1.00 88.88 138 MET A CA 1
ATOM 1050 C C . MET A 1 138 ? -4.103 7.005 17.511 1.00 88.88 138 MET A C 1
ATOM 1052 O O . MET A 1 138 ? -5.284 6.718 17.719 1.00 88.88 138 MET A O 1
ATOM 1056 N N . ASP A 1 139 ? -3.295 7.515 18.441 1.00 85.38 139 ASP A N 1
ATOM 1057 C CA . ASP A 1 139 ? -3.702 7.694 19.835 1.00 85.38 139 ASP A CA 1
ATOM 1058 C C . ASP A 1 139 ? -4.615 8.916 20.032 1.00 85.38 139 ASP A C 1
ATOM 1060 O O . ASP A 1 139 ? -5.645 8.817 20.699 1.00 85.38 139 ASP A O 1
ATOM 1064 N N . VAL A 1 140 ? -4.288 10.064 19.420 1.00 84.44 140 VAL A N 1
ATOM 1065 C CA . VAL A 1 140 ? -4.991 11.340 19.674 1.00 84.44 140 VAL A CA 1
ATOM 1066 C C . VAL A 1 140 ? -6.139 11.592 18.696 1.00 84.44 140 VAL A C 1
ATOM 1068 O O . VAL A 1 140 ? -7.256 11.904 19.110 1.00 84.44 140 VAL A O 1
ATOM 1071 N N . LYS A 1 141 ? -5.894 11.472 17.384 1.00 85.62 141 LYS A N 1
ATOM 1072 C CA . LYS A 1 141 ? -6.921 11.710 16.345 1.00 85.62 141 LYS A CA 1
ATOM 1073 C C . LYS A 1 141 ? -7.764 10.467 16.062 1.00 85.62 141 LYS A C 1
ATOM 1075 O O . LYS A 1 141 ? -8.838 10.565 15.464 1.00 85.62 141 LYS A O 1
ATOM 1080 N N . GLY A 1 142 ? -7.297 9.308 16.511 1.00 87.06 142 GLY A N 1
ATOM 1081 C CA . GLY A 1 142 ? -8.001 8.044 16.425 1.00 87.06 142 GLY A CA 1
ATOM 1082 C C . GLY A 1 142 ? -7.766 7.283 15.124 1.00 87.06 142 GLY A C 1
ATOM 1083 O O . GLY A 1 142 ? -7.122 7.726 14.165 1.00 87.06 142 GLY A O 1
ATOM 1084 N N . LEU A 1 143 ? -8.348 6.087 15.098 1.00 88.62 143 LEU A N 1
ATOM 1085 C CA . LEU A 1 143 ? -8.066 5.088 14.079 1.00 88.62 143 LEU A CA 1
ATOM 1086 C C . LEU A 1 143 ? -8.593 5.459 12.685 1.00 88.62 143 LEU A C 1
ATOM 1088 O O . LEU A 1 143 ? -7.901 5.219 11.699 1.00 88.62 143 LEU A O 1
ATOM 1092 N N . ARG A 1 144 ? -9.780 6.081 12.587 1.00 90.19 144 ARG A N 1
ATOM 1093 C CA . ARG A 1 144 ? -10.351 6.497 11.290 1.00 90.19 144 ARG A CA 1
ATOM 1094 C C . ARG A 1 144 ? -9.429 7.452 10.550 1.00 90.19 144 ARG A C 1
ATOM 1096 O O . ARG A 1 144 ? -9.127 7.204 9.390 1.00 90.19 144 ARG A O 1
ATOM 1103 N N . MET A 1 145 ? -8.993 8.527 11.207 1.00 90.50 145 MET A N 1
ATOM 1104 C CA . MET A 1 145 ? -8.137 9.530 10.565 1.00 90.50 145 MET A CA 1
ATOM 1105 C C . MET A 1 145 ? -6.830 8.908 10.083 1.00 90.50 145 MET A C 1
ATOM 1107 O O . MET A 1 145 ? -6.415 9.157 8.956 1.00 90.50 145 MET A O 1
ATOM 1111 N N . SER A 1 146 ? -6.243 8.036 10.901 1.00 93.75 146 SER A N 1
ATOM 1112 C CA . SER A 1 146 ? -5.015 7.321 10.558 1.00 93.75 146 SER A CA 1
ATOM 1113 C C . SER A 1 146 ? -5.200 6.413 9.338 1.00 93.75 146 SER A C 1
ATOM 1115 O O . SER A 1 146 ? -4.425 6.501 8.392 1.00 93.75 146 SER A O 1
ATOM 1117 N N . CYS A 1 147 ? -6.271 5.611 9.301 1.00 95.06 147 CYS A N 1
ATOM 1118 C CA . CYS A 1 147 ? -6.564 4.728 8.167 1.00 95.06 147 CYS A CA 1
ATOM 1119 C C . CYS A 1 147 ? -6.886 5.502 6.883 1.00 95.06 147 CYS A C 1
ATOM 1121 O O . CYS A 1 147 ? -6.441 5.104 5.813 1.00 95.06 147 CYS A O 1
ATOM 1123 N N . VAL A 1 148 ? -7.632 6.610 6.969 1.00 95.75 148 VAL A N 1
ATOM 1124 C CA . VAL A 1 148 ? -7.968 7.444 5.801 1.00 95.75 148 VAL A CA 1
ATOM 1125 C C . VAL A 1 148 ? -6.718 8.106 5.224 1.00 95.75 148 VAL A C 1
ATOM 1127 O O . VAL A 1 148 ? -6.539 8.092 4.011 1.00 95.75 148 VAL A O 1
ATOM 1130 N N . ILE A 1 149 ? -5.833 8.644 6.069 1.00 95.75 149 ILE A N 1
ATOM 1131 C CA . ILE A 1 149 ? -4.578 9.256 5.611 1.00 95.75 149 ILE A CA 1
ATOM 1132 C C . ILE A 1 149 ? -3.653 8.196 5.006 1.00 95.75 149 ILE A C 1
ATOM 1134 O O . ILE A 1 149 ? -3.113 8.423 3.928 1.00 95.75 149 ILE A O 1
ATOM 1138 N N . THR A 1 150 ? -3.519 7.021 5.628 1.00 96.75 150 THR A N 1
ATOM 1139 C CA . THR A 1 150 ? -2.777 5.902 5.027 1.00 96.75 150 THR A CA 1
ATOM 1140 C C . THR A 1 150 ? -3.379 5.489 3.689 1.00 96.75 150 THR A C 1
ATOM 1142 O O . THR A 1 150 ? -2.648 5.389 2.712 1.00 96.75 150 THR A O 1
ATOM 1145 N N . GLY A 1 151 ? -4.700 5.315 3.604 1.00 97.19 151 GLY A N 1
ATOM 1146 C CA . GLY A 1 151 ? -5.379 4.987 2.350 1.00 97.19 151 GLY A CA 1
ATOM 1147 C C . GLY A 1 151 ? -5.129 6.026 1.258 1.00 97.19 151 GLY A C 1
ATOM 1148 O O . GLY A 1 151 ? -4.850 5.653 0.123 1.00 97.19 151 GLY A O 1
ATOM 1149 N N . PHE A 1 152 ? -5.144 7.316 1.607 1.00 97.75 152 PHE A N 1
ATOM 1150 C CA . PHE A 1 152 ? -4.803 8.395 0.682 1.00 97.75 152 PHE A CA 1
ATOM 1151 C C . PHE A 1 152 ? -3.350 8.302 0.207 1.00 97.75 152 PHE A C 1
ATOM 1153 O O . PHE A 1 152 ? -3.102 8.383 -0.989 1.00 97.75 152 PHE A O 1
ATOM 1160 N N . LEU A 1 153 ? -2.394 8.116 1.121 1.00 97.62 153 LEU A N 1
ATOM 1161 C CA . LEU A 1 153 ? -0.971 8.019 0.787 1.00 97.62 153 LEU A CA 1
ATOM 1162 C C . LEU A 1 153 ? -0.672 6.814 -0.110 1.00 97.62 153 LEU A C 1
ATOM 1164 O O . LEU A 1 153 ? 0.068 6.950 -1.083 1.00 97.62 153 LEU A O 1
ATOM 1168 N N . VAL A 1 154 ? -1.281 5.661 0.180 1.00 98.12 154 VAL A N 1
ATOM 1169 C CA . VAL A 1 154 ? -1.164 4.450 -0.643 1.00 98.12 154 VAL A CA 1
ATOM 1170 C C . VAL A 1 154 ? -1.783 4.692 -2.020 1.00 98.12 154 VAL A C 1
ATOM 1172 O O . VAL A 1 154 ? -1.107 4.476 -3.021 1.00 98.12 154 VAL A O 1
ATOM 1175 N N . ALA A 1 155 ? -3.015 5.209 -2.090 1.00 97.88 155 ALA A N 1
ATOM 1176 C CA . ALA A 1 155 ? -3.701 5.473 -3.356 1.00 97.88 155 ALA A CA 1
ATOM 1177 C C . ALA A 1 155 ? -2.976 6.524 -4.213 1.00 97.88 155 ALA A C 1
ATOM 1179 O O . ALA A 1 155 ? -2.814 6.337 -5.419 1.00 97.88 155 ALA A O 1
ATOM 1180 N N . ALA A 1 156 ? -2.487 7.605 -3.599 1.00 98.00 156 ALA A N 1
ATOM 1181 C CA . ALA A 1 156 ? -1.668 8.609 -4.268 1.00 98.00 156 ALA A CA 1
ATOM 1182 C C . ALA A 1 156 ? -0.349 7.997 -4.759 1.00 98.00 156 ALA A C 1
ATOM 1184 O O . ALA A 1 156 ? 0.032 8.200 -5.909 1.00 98.00 156 ALA A O 1
ATOM 1185 N N . GLY A 1 157 ? 0.316 7.196 -3.923 1.00 97.50 157 GLY A N 1
ATOM 1186 C CA . GLY A 1 157 ? 1.575 6.546 -4.265 1.00 97.50 157 GLY A CA 1
ATOM 1187 C C . GLY A 1 157 ? 1.455 5.571 -5.436 1.00 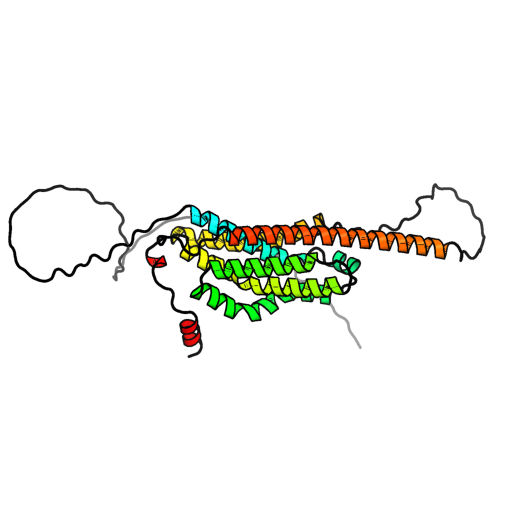97.50 157 GLY A C 1
ATOM 1188 O O . GLY A 1 157 ? 2.277 5.611 -6.350 1.00 97.50 157 GLY A O 1
ATOM 1189 N N . THR A 1 158 ? 0.412 4.741 -5.463 1.00 97.56 158 THR A N 1
ATOM 1190 C CA . THR A 1 158 ? 0.120 3.860 -6.605 1.00 97.56 158 THR A CA 1
ATOM 1191 C C . THR A 1 158 ? -0.367 4.638 -7.824 1.00 97.56 158 THR A C 1
ATOM 1193 O O . THR A 1 158 ? -0.015 4.301 -8.949 1.00 97.56 158 THR A O 1
ATOM 1196 N N . GLY A 1 159 ? -1.128 5.718 -7.622 1.00 97.00 159 GLY A N 1
ATOM 1197 C CA . GLY A 1 159 ? -1.601 6.581 -8.703 1.00 97.00 159 GLY A CA 1
ATOM 1198 C C . GLY A 1 159 ? -0.452 7.250 -9.459 1.00 97.00 159 GLY A C 1
ATOM 1199 O O . GLY A 1 159 ? -0.472 7.291 -10.687 1.00 97.00 159 GLY A O 1
ATOM 1200 N N . LEU A 1 160 ? 0.598 7.689 -8.754 1.00 96.06 160 LEU A N 1
ATOM 1201 C CA . LEU A 1 160 ? 1.805 8.239 -9.383 1.00 96.06 160 LEU A CA 1
ATOM 1202 C C . LEU A 1 160 ? 2.507 7.222 -10.295 1.00 96.06 160 LEU A C 1
ATOM 1204 O O . LEU A 1 160 ? 2.955 7.592 -11.379 1.00 96.06 160 LEU A O 1
ATOM 1208 N N . ARG A 1 161 ? 2.550 5.939 -9.903 1.00 93.75 161 ARG A N 1
ATOM 1209 C CA . ARG A 1 161 ? 3.137 4.851 -10.716 1.00 93.75 161 ARG A CA 1
ATOM 1210 C C . ARG A 1 161 ? 2.377 4.607 -12.022 1.00 93.75 161 ARG A C 1
ATOM 1212 O O . ARG A 1 161 ? 2.937 4.044 -12.952 1.00 93.75 161 ARG A O 1
ATOM 1219 N N . CYS A 1 162 ? 1.121 5.043 -12.102 1.00 94.31 162 CYS A N 1
ATOM 1220 C CA . CYS A 1 162 ? 0.242 4.822 -13.250 1.00 94.31 162 CYS A CA 1
ATOM 1221 C C . CYS A 1 162 ? 0.340 5.911 -14.338 1.00 94.31 162 CYS A C 1
ATOM 1223 O O . CYS A 1 162 ? -0.300 5.782 -15.382 1.00 94.31 162 CYS A O 1
ATOM 1225 N N . ILE A 1 163 ? 1.090 7.000 -14.107 1.00 93.88 163 ILE A N 1
ATOM 1226 C CA . ILE A 1 163 ? 1.095 8.177 -14.996 1.00 93.88 163 ILE A CA 1
ATOM 1227 C C . ILE A 1 163 ? 1.856 7.913 -16.299 1.00 93.88 163 ILE A C 1
ATOM 1229 O O . ILE A 1 163 ? 1.385 8.267 -17.377 1.00 93.88 163 ILE A O 1
ATOM 1233 N N . THR A 1 164 ? 3.061 7.349 -16.214 1.00 90.75 164 THR A N 1
ATOM 1234 C CA . THR A 1 164 ? 3.908 7.102 -17.386 1.00 90.75 164 THR A CA 1
ATOM 1235 C C . THR A 1 164 ? 4.879 5.961 -17.137 1.00 90.75 164 THR A C 1
ATOM 1237 O O . THR A 1 164 ? 5.372 5.782 -16.026 1.00 90.75 164 THR A O 1
ATOM 1240 N N . PHE A 1 165 ? 5.193 5.238 -18.210 1.00 91.19 165 PHE A N 1
ATOM 1241 C CA . PHE A 1 165 ? 6.143 4.122 -18.234 1.00 91.19 165 PHE A CA 1
ATOM 1242 C C . PHE A 1 165 ? 7.398 4.449 -19.057 1.00 91.19 165 PHE A C 1
ATOM 1244 O O . PHE A 1 165 ? 8.175 3.567 -19.421 1.00 91.19 165 PHE A O 1
ATOM 1251 N N . ASN A 1 166 ? 7.603 5.735 -19.358 1.00 89.12 166 ASN A N 1
ATOM 1252 C CA . ASN A 1 166 ? 8.780 6.218 -20.067 1.00 89.12 166 ASN A CA 1
ATOM 1253 C C . ASN A 1 166 ? 9.886 6.619 -19.082 1.00 89.12 166 ASN A C 1
ATOM 1255 O O . ASN A 1 166 ? 9.674 7.421 -18.167 1.00 89.12 166 ASN A O 1
ATOM 1259 N N . THR A 1 167 ? 11.091 6.099 -19.301 1.00 88.50 167 THR A N 1
ATOM 1260 C CA . THR A 1 167 ? 12.314 6.523 -18.603 1.00 88.50 167 THR A CA 1
ATOM 1261 C C . THR A 1 167 ? 12.703 7.936 -19.065 1.00 88.50 167 THR A C 1
ATOM 1263 O O . THR A 1 167 ? 12.620 8.209 -20.264 1.00 88.50 167 THR A O 1
ATOM 1266 N N . PRO A 1 168 ? 13.112 8.860 -18.168 1.00 91.62 168 PRO A N 1
ATOM 1267 C CA . PRO A 1 168 ? 13.391 8.687 -16.733 1.00 91.62 168 PRO A CA 1
ATOM 1268 C C . PRO A 1 168 ? 12.208 8.970 -15.791 1.00 91.62 168 PRO A C 1
ATOM 1270 O O . PRO A 1 168 ? 12.336 8.790 -14.581 1.00 91.62 168 PRO A O 1
ATOM 1273 N N . ALA A 1 169 ? 11.067 9.433 -16.308 1.00 93.94 169 ALA A N 1
ATOM 1274 C CA . ALA A 1 169 ? 9.939 9.868 -15.483 1.00 93.94 169 ALA A CA 1
ATOM 1275 C C . ALA A 1 169 ? 9.362 8.732 -14.619 1.00 93.94 169 ALA A C 1
ATOM 1277 O O . ALA A 1 169 ? 9.079 8.952 -13.442 1.00 93.94 169 ALA A O 1
ATOM 1278 N N . VAL A 1 170 ? 9.258 7.515 -15.170 1.00 94.56 170 VAL A N 1
ATOM 1279 C CA . VAL A 1 170 ? 8.785 6.324 -14.439 1.00 94.56 170 VAL A CA 1
ATOM 1280 C C . VAL A 1 170 ? 9.619 6.039 -13.185 1.00 94.56 170 VAL A C 1
ATOM 1282 O O . VAL A 1 170 ? 9.057 5.710 -12.143 1.00 94.56 170 VAL A O 1
ATOM 1285 N N . THR A 1 171 ? 10.938 6.243 -13.239 1.00 95.00 171 THR A N 1
ATOM 1286 C CA . THR A 1 171 ? 11.851 6.030 -12.106 1.00 95.00 171 THR A CA 1
ATOM 1287 C C . THR A 1 171 ? 11.518 6.970 -10.951 1.00 95.00 171 THR A C 1
ATOM 1289 O O . THR A 1 171 ? 11.276 6.529 -9.828 1.00 95.00 171 THR A O 1
ATOM 1292 N N . TRP A 1 172 ? 11.429 8.274 -11.232 1.00 96.12 172 TRP A N 1
ATOM 1293 C CA . TRP A 1 172 ? 11.112 9.281 -10.217 1.00 96.12 172 TRP A CA 1
ATOM 1294 C C . TRP A 1 172 ? 9.720 9.080 -9.622 1.00 96.12 172 TRP A C 1
ATOM 1296 O O . TRP A 1 172 ? 9.563 9.095 -8.402 1.00 96.12 172 TRP A O 1
ATOM 1306 N N . LEU A 1 173 ? 8.718 8.839 -10.469 1.00 96.38 173 LEU A N 1
ATOM 1307 C CA . LEU A 1 173 ? 7.347 8.594 -10.026 1.00 96.38 173 LEU A CA 1
ATOM 1308 C C . LEU A 1 173 ? 7.237 7.337 -9.164 1.00 96.38 173 LEU A C 1
ATOM 1310 O O . LEU A 1 173 ? 6.514 7.341 -8.168 1.00 96.38 173 LEU A O 1
ATOM 1314 N N . THR A 1 174 ? 7.992 6.290 -9.498 1.00 96.88 174 THR A N 1
ATOM 1315 C CA . THR A 1 174 ? 8.023 5.052 -8.718 1.00 96.88 174 THR A CA 1
ATOM 1316 C C . THR A 1 174 ? 8.666 5.268 -7.353 1.00 96.88 174 THR A C 1
ATOM 1318 O O . THR A 1 174 ? 8.082 4.861 -6.351 1.00 96.88 174 THR A O 1
ATOM 1321 N N . HIS A 1 175 ? 9.804 5.967 -7.267 1.00 97.38 175 HIS A N 1
ATOM 1322 C CA . HIS A 1 175 ? 10.424 6.272 -5.973 1.00 97.38 175 HIS A CA 1
ATOM 1323 C C . HIS A 1 175 ? 9.530 7.149 -5.093 1.00 97.38 175 HIS A C 1
ATOM 1325 O O . HIS A 1 175 ? 9.330 6.826 -3.923 1.00 97.38 175 HIS A O 1
ATOM 1331 N N . VAL A 1 176 ? 8.941 8.216 -5.645 1.00 97.62 176 VAL A N 1
ATOM 1332 C CA . VAL A 1 176 ? 8.004 9.066 -4.893 1.00 97.62 176 VAL A CA 1
ATOM 1333 C C . VAL A 1 176 ? 6.792 8.248 -4.448 1.00 97.62 176 VAL A C 1
ATOM 1335 O O . VAL A 1 176 ? 6.392 8.316 -3.288 1.00 97.62 176 VAL A O 1
ATOM 1338 N N . GLY A 1 177 ? 6.237 7.417 -5.332 1.00 97.25 177 GLY A N 1
ATOM 1339 C CA . GLY A 1 177 ? 5.100 6.566 -5.007 1.00 97.25 177 GLY A CA 1
ATOM 1340 C C . GLY A 1 177 ? 5.408 5.510 -3.943 1.00 97.25 177 GLY A C 1
ATOM 1341 O O . GLY A 1 177 ? 4.561 5.198 -3.108 1.00 97.25 177 GLY A O 1
ATOM 1342 N N . GLN A 1 178 ? 6.619 4.959 -3.939 1.00 97.25 178 GLN A N 1
ATOM 1343 C CA . GLN A 1 178 ? 7.086 4.011 -2.930 1.00 97.25 178 GLN A CA 1
ATOM 1344 C C . GLN A 1 178 ? 7.333 4.690 -1.579 1.00 97.25 178 GLN A C 1
ATOM 1346 O O . GLN A 1 178 ? 6.946 4.144 -0.546 1.00 97.25 178 GLN A O 1
ATOM 1351 N N . PHE A 1 179 ? 7.883 5.905 -1.581 1.00 97.62 179 PHE A N 1
ATOM 1352 C CA . PHE A 1 179 ? 8.025 6.714 -0.374 1.00 97.62 179 PHE A CA 1
ATOM 1353 C C . PHE A 1 179 ? 6.663 7.060 0.244 1.00 97.62 179 PHE A C 1
ATOM 1355 O O . PHE A 1 179 ? 6.472 6.866 1.444 1.00 97.62 179 PHE A O 1
ATOM 1362 N N . LEU A 1 180 ? 5.683 7.485 -0.566 1.00 97.44 180 LEU A N 1
ATOM 1363 C CA . LEU A 1 180 ? 4.316 7.750 -0.096 1.00 97.44 180 LEU A CA 1
ATOM 1364 C C . LEU A 1 180 ? 3.660 6.501 0.511 1.00 97.44 180 LEU A C 1
ATOM 1366 O O . LEU A 1 180 ? 3.097 6.583 1.602 1.00 97.44 180 LEU A O 1
ATOM 1370 N N . ASN A 1 181 ? 3.784 5.338 -0.139 1.00 97.62 181 ASN A N 1
ATOM 1371 C CA . ASN A 1 181 ? 3.311 4.070 0.427 1.00 97.62 181 ASN A CA 1
ATOM 1372 C C . ASN A 1 181 ? 3.984 3.755 1.776 1.00 97.62 181 ASN A C 1
ATOM 1374 O O . ASN A 1 181 ? 3.321 3.330 2.723 1.00 97.62 181 ASN A O 1
ATOM 1378 N N . GLY A 1 182 ? 5.294 3.998 1.876 1.00 96.38 182 GLY A N 1
ATOM 1379 C CA . GLY A 1 182 ? 6.062 3.804 3.103 1.00 96.38 182 GLY A CA 1
ATOM 1380 C C . GLY A 1 182 ? 5.607 4.709 4.255 1.00 96.38 182 GLY A C 1
ATOM 1381 O O . GLY A 1 182 ? 5.512 4.239 5.387 1.00 96.38 182 GLY A O 1
ATOM 1382 N N . LEU A 1 183 ? 5.235 5.968 3.982 1.00 95.94 183 LEU A N 1
ATOM 1383 C CA . LEU A 1 183 ? 4.704 6.889 5.003 1.00 95.94 183 LEU A CA 1
ATOM 1384 C C . LEU A 1 183 ? 3.399 6.376 5.632 1.00 95.94 183 LEU A C 1
ATOM 1386 O O . LEU A 1 183 ? 3.109 6.686 6.783 1.00 95.94 183 LEU A O 1
ATOM 1390 N N . GLY A 1 184 ? 2.609 5.595 4.890 1.00 94.06 184 GLY A N 1
ATOM 1391 C CA . GLY A 1 184 ? 1.395 4.948 5.392 1.00 94.06 184 GLY A CA 1
ATOM 1392 C C . GLY A 1 184 ? 1.643 3.663 6.197 1.00 94.06 184 GLY A C 1
ATOM 1393 O O . GLY A 1 184 ? 0.716 3.174 6.849 1.00 94.06 184 GLY A O 1
ATOM 1394 N N . GLY A 1 185 ? 2.871 3.133 6.177 1.00 94.12 185 GLY A N 1
ATOM 1395 C CA . GLY A 1 185 ? 3.265 1.854 6.778 1.00 94.12 185 GLY A CA 1
ATOM 1396 C C . GLY A 1 185 ? 3.008 1.710 8.285 1.00 94.12 185 GLY A C 1
ATOM 1397 O O . GLY A 1 185 ? 2.520 0.655 8.696 1.00 94.12 185 GLY A O 1
ATOM 1398 N N . PRO A 1 186 ? 3.229 2.736 9.135 1.00 94.38 186 PRO A N 1
ATOM 1399 C CA . PRO A 1 186 ? 2.989 2.613 10.575 1.00 94.38 186 PRO A CA 1
ATOM 1400 C C . PRO A 1 186 ? 1.573 2.167 10.956 1.00 94.38 186 PRO A C 1
ATOM 1402 O O . PRO A 1 186 ? 1.403 1.401 11.902 1.00 94.38 186 PRO A O 1
ATOM 1405 N N . VAL A 1 187 ? 0.547 2.575 10.202 1.00 93.94 187 VAL A N 1
ATOM 1406 C CA . VAL A 1 187 ? -0.843 2.152 10.458 1.00 93.94 187 VAL A CA 1
ATOM 1407 C C . VAL A 1 187 ? -1.046 0.677 10.131 1.00 93.94 187 VAL A C 1
ATOM 1409 O O . VAL A 1 187 ? -1.749 -0.025 10.855 1.00 93.94 187 VAL A O 1
ATOM 1412 N N . ALA A 1 188 ? -0.419 0.177 9.067 1.00 93.25 188 ALA A N 1
ATOM 1413 C CA . ALA A 1 188 ? -0.506 -1.232 8.697 1.00 93.25 188 ALA A CA 1
ATOM 1414 C C . ALA A 1 188 ? 0.094 -2.150 9.779 1.00 93.25 188 ALA A C 1
ATOM 1416 O O . ALA A 1 188 ? -0.414 -3.248 9.993 1.00 93.25 188 ALA A O 1
ATOM 1417 N N . MET A 1 189 ? 1.112 -1.678 10.510 1.00 92.44 189 MET A N 1
ATOM 1418 C CA . MET A 1 189 ? 1.804 -2.475 11.530 1.00 92.44 189 MET A CA 1
ATOM 1419 C C . MET A 1 189 ? 1.260 -2.284 12.954 1.00 92.44 189 MET A C 1
ATOM 1421 O O . MET A 1 189 ? 1.118 -3.258 13.689 1.00 92.44 189 MET A O 1
ATOM 1425 N N . ALA A 1 190 ? 0.948 -1.052 13.368 1.00 92.50 190 ALA A N 1
ATOM 1426 C CA . ALA A 1 190 ? 0.624 -0.743 14.767 1.00 92.50 190 ALA A CA 1
ATOM 1427 C C . ALA A 1 190 ? -0.881 -0.646 15.064 1.00 92.50 190 ALA A C 1
ATOM 1429 O O . ALA A 1 190 ? -1.292 -0.714 16.224 1.00 92.50 190 ALA A O 1
ATOM 1430 N N . ALA A 1 191 ? -1.732 -0.514 14.044 1.00 93.12 191 ALA A N 1
ATOM 1431 C CA . ALA A 1 191 ? -3.169 -0.408 14.258 1.00 93.12 191 ALA A CA 1
ATOM 1432 C C . ALA A 1 191 ? -3.907 -1.701 14.671 1.00 93.12 191 ALA A C 1
ATOM 1434 O O . ALA A 1 191 ? -4.941 -1.538 15.325 1.00 93.12 191 ALA A O 1
ATOM 1435 N N . PRO A 1 192 ? -3.468 -2.951 14.380 1.00 94.81 192 PRO A N 1
ATOM 1436 C CA . PRO A 1 192 ? -4.241 -4.141 14.753 1.00 94.81 192 PRO A CA 1
ATOM 1437 C C . PRO A 1 192 ? -4.604 -4.223 16.253 1.00 94.81 192 PRO A C 1
ATOM 1439 O O . PRO A 1 192 ? -5.789 -4.405 16.554 1.00 94.81 192 PRO A O 1
ATOM 1442 N N . PRO A 1 193 ? -3.673 -4.017 17.213 1.00 93.44 193 PRO A N 1
ATOM 1443 C CA . PRO A 1 193 ? -4.006 -4.042 18.641 1.00 93.44 193 PRO A CA 1
ATOM 1444 C C . PRO A 1 193 ? -4.852 -2.839 19.092 1.00 93.44 193 PRO A C 1
ATOM 1446 O O . PRO A 1 193 ? -5.598 -2.923 20.069 1.00 93.44 193 PRO A O 1
ATOM 1449 N N . ILE A 1 194 ? -4.765 -1.701 18.394 1.00 91.44 194 ILE A N 1
ATOM 1450 C CA . ILE A 1 194 ? -5.598 -0.522 18.678 1.00 91.44 194 ILE A CA 1
ATOM 1451 C C . ILE A 1 194 ? -7.036 -0.790 18.222 1.00 91.44 194 ILE A C 1
ATOM 1453 O O . ILE A 1 194 ? -7.981 -0.590 18.985 1.00 91.44 194 ILE A O 1
ATOM 1457 N N . LEU A 1 195 ? -7.205 -1.290 16.997 1.00 91.75 195 LEU A N 1
ATOM 1458 C CA . LEU A 1 195 ? -8.499 -1.631 16.417 1.00 91.75 195 LEU A CA 1
ATOM 1459 C C . LEU A 1 195 ? -9.217 -2.699 17.242 1.00 91.75 195 LEU A C 1
ATOM 1461 O O . LEU A 1 195 ? -10.397 -2.529 17.558 1.00 91.75 195 LEU A O 1
ATOM 1465 N N . SER A 1 196 ? -8.514 -3.770 17.620 1.00 93.38 196 SER A N 1
ATOM 1466 C CA . SER A 1 196 ? -9.098 -4.858 18.403 1.00 93.38 196 SER A CA 1
ATOM 1467 C C . SER A 1 196 ? -9.566 -4.371 19.774 1.00 93.38 196 SER A C 1
ATOM 1469 O O . SER A 1 196 ? -10.692 -4.650 20.175 1.00 93.38 196 SER A O 1
ATOM 1471 N N . ALA A 1 197 ? -8.773 -3.547 20.456 1.00 89.75 197 ALA A N 1
ATOM 1472 C CA . ALA A 1 197 ? -9.149 -3.004 21.754 1.00 89.75 197 ALA A CA 1
ATOM 1473 C C . ALA A 1 197 ? -10.362 -2.058 21.711 1.00 89.75 197 ALA A C 1
ATOM 1475 O O . ALA A 1 197 ? -11.134 -2.025 22.669 1.00 89.75 197 ALA A O 1
ATOM 1476 N N . VAL A 1 198 ? -10.535 -1.300 20.622 1.00 88.44 198 VAL A N 1
ATOM 1477 C CA . VAL A 1 198 ? -11.645 -0.342 20.464 1.00 88.44 198 VAL A CA 1
ATOM 1478 C C . VAL A 1 198 ? -12.950 -1.031 20.054 1.00 88.44 198 VAL A C 1
ATOM 1480 O O . VAL A 1 198 ? -14.021 -0.623 20.500 1.00 88.44 198 VAL A O 1
ATOM 1483 N N . TRP A 1 199 ? -12.884 -2.053 19.196 1.00 88.44 199 TRP A N 1
ATOM 1484 C CA . TRP A 1 199 ? -14.069 -2.638 18.551 1.00 88.44 199 TRP A CA 1
ATOM 1485 C C . TRP A 1 199 ? -14.461 -4.030 19.060 1.00 88.44 199 TRP A C 1
ATOM 1487 O O . TRP A 1 199 ? -15.590 -4.462 18.802 1.00 88.44 199 TRP A O 1
ATOM 1497 N N . PHE A 1 200 ? -13.569 -4.733 19.763 1.00 90.56 200 PHE A N 1
ATOM 1498 C CA . PHE A 1 200 ? -13.785 -6.110 20.208 1.00 90.56 200 PHE A CA 1
ATOM 1499 C C . PHE A 1 200 ? -13.739 -6.248 21.743 1.00 90.56 200 PHE A C 1
ATOM 1501 O O . PHE A 1 200 ? -12.954 -5.566 22.418 1.00 90.56 200 PHE A O 1
ATOM 1508 N N . PRO A 1 201 ? -14.583 -7.135 22.305 1.00 88.69 201 PRO A N 1
ATOM 1509 C CA . PRO A 1 201 ? -14.552 -7.499 23.710 1.00 88.69 201 PRO A CA 1
ATOM 1510 C C . PRO A 1 201 ? -13.273 -8.300 24.004 1.00 88.69 201 PRO A C 1
ATOM 1512 O O . PRO A 1 201 ? -12.704 -8.883 23.072 1.00 88.69 201 PRO A O 1
ATOM 1515 N N . PRO A 1 202 ? -12.789 -8.305 25.258 1.00 88.00 202 PRO A N 1
ATOM 1516 C CA . PRO A 1 202 ? -11.476 -8.834 25.630 1.00 88.00 202 PRO A CA 1
ATOM 1517 C C . PRO A 1 202 ? -11.177 -10.243 25.106 1.00 88.00 202 PRO A C 1
ATOM 1519 O O . PRO A 1 202 ? -10.057 -10.496 24.668 1.00 88.00 202 PRO A O 1
ATOM 1522 N N . GLU A 1 203 ? -12.184 -11.113 25.070 1.00 89.44 203 GLU A N 1
ATOM 1523 C CA . GLU A 1 203 ? -12.083 -12.528 24.703 1.00 89.44 203 GLU A CA 1
ATOM 1524 C C . GLU A 1 203 ? -11.742 -12.734 23.217 1.00 89.44 203 GLU A C 1
ATOM 1526 O O . GLU A 1 203 ? -11.155 -13.745 22.843 1.00 89.44 203 GLU A O 1
ATOM 1531 N N . GLU A 1 204 ? -12.068 -11.765 22.355 1.00 91.06 204 GLU A N 1
ATOM 1532 C CA . GLU A 1 204 ? -11.870 -11.855 20.901 1.00 91.06 204 GLU A CA 1
ATOM 1533 C C . GLU A 1 204 ? -10.760 -10.921 20.379 1.00 91.06 204 GLU A C 1
ATOM 1535 O O . GLU A 1 204 ? -10.449 -10.925 19.183 1.00 91.06 204 GLU A O 1
ATOM 1540 N N . ARG A 1 205 ? -10.137 -10.106 21.248 1.00 92.50 205 ARG A N 1
ATOM 1541 C CA . ARG A 1 205 ? -9.138 -9.098 20.833 1.00 92.50 205 ARG A CA 1
ATOM 1542 C C . ARG A 1 205 ? -7.905 -9.715 20.188 1.00 92.50 205 ARG A C 1
ATOM 1544 O O . ARG A 1 205 ? -7.411 -9.187 19.189 1.00 92.50 205 ARG A O 1
ATOM 1551 N N . THR A 1 206 ? -7.412 -10.820 20.740 1.00 95.06 206 THR A N 1
ATOM 1552 C CA . THR A 1 206 ? -6.231 -11.520 20.219 1.00 95.06 206 THR A CA 1
ATOM 1553 C C . THR A 1 206 ? -6.489 -12.020 18.802 1.00 95.06 206 THR A C 1
ATOM 1555 O O . THR A 1 206 ? -5.695 -11.751 17.904 1.00 95.06 206 THR A O 1
ATOM 1558 N N . THR A 1 207 ? -7.646 -12.646 18.569 1.00 95.62 207 THR A N 1
ATOM 1559 C CA . THR A 1 207 ? -8.055 -13.136 17.246 1.00 95.62 207 THR A CA 1
ATOM 1560 C C . THR A 1 207 ? -8.193 -11.995 16.242 1.00 95.62 207 THR A C 1
ATOM 1562 O O . THR A 1 207 ? -7.659 -12.079 15.140 1.00 95.62 207 THR A O 1
ATOM 1565 N N . ALA A 1 208 ? -8.849 -10.894 16.623 1.00 94.50 208 ALA A N 1
ATOM 1566 C CA . ALA A 1 208 ? -8.994 -9.729 15.750 1.00 94.50 208 ALA A CA 1
ATOM 1567 C C . ALA A 1 208 ? -7.636 -9.106 15.377 1.00 94.50 208 ALA A C 1
ATOM 1569 O O . ALA A 1 208 ? -7.410 -8.749 14.222 1.00 94.50 208 ALA A O 1
ATOM 1570 N N . THR A 1 209 ? -6.714 -9.025 16.340 1.00 96.44 209 THR A N 1
ATOM 1571 C CA . THR A 1 209 ? -5.341 -8.547 16.112 1.00 96.44 209 THR A CA 1
ATOM 1572 C C . THR A 1 209 ? -4.600 -9.474 15.148 1.00 96.44 209 THR A C 1
ATOM 1574 O O . THR A 1 209 ? -4.016 -9.001 14.176 1.00 96.44 209 THR A O 1
ATOM 1577 N N . ALA A 1 210 ? -4.677 -10.791 15.369 1.00 97.00 210 ALA A N 1
ATOM 1578 C CA . ALA A 1 210 ? -4.028 -11.790 14.526 1.00 97.00 210 ALA A CA 1
ATOM 1579 C C . ALA A 1 210 ? -4.527 -11.736 13.075 1.00 97.00 210 ALA A C 1
ATOM 1581 O O . ALA A 1 210 ? -3.713 -11.746 12.158 1.00 97.00 210 ALA A O 1
ATOM 1582 N N . ILE A 1 211 ? -5.841 -11.609 12.858 1.00 96.75 211 ILE A N 1
ATOM 1583 C CA . ILE A 1 211 ? -6.425 -11.476 11.513 1.00 96.75 211 ILE A CA 1
ATOM 1584 C C . ILE A 1 211 ? -5.853 -10.252 10.789 1.00 96.75 211 ILE A C 1
ATOM 1586 O O . ILE A 1 211 ? -5.412 -10.372 9.647 1.00 96.75 211 ILE A O 1
ATOM 1590 N N . GLY A 1 212 ? -5.819 -9.094 11.459 1.00 94.94 212 GLY A N 1
ATOM 1591 C CA . GLY A 1 212 ? -5.280 -7.862 10.878 1.00 94.94 212 GLY A CA 1
ATOM 1592 C C . GLY A 1 212 ? -3.806 -7.989 10.482 1.00 94.94 212 GLY A C 1
ATOM 1593 O O . GLY A 1 212 ? -3.428 -7.590 9.382 1.00 94.94 212 GLY A O 1
ATOM 1594 N N . THR A 1 213 ? -2.989 -8.596 11.345 1.00 95.81 213 THR A N 1
ATOM 1595 C CA . THR A 1 213 ? -1.557 -8.803 11.087 1.00 95.81 213 THR A CA 1
ATOM 1596 C C . THR A 1 213 ? -1.307 -9.832 9.982 1.00 95.81 213 THR A C 1
ATOM 1598 O O . THR A 1 213 ? -0.486 -9.603 9.099 1.00 95.81 213 THR A O 1
ATOM 1601 N N . VAL A 1 214 ? -2.018 -10.963 9.986 1.00 97.00 214 VAL A N 1
ATOM 1602 C CA . VAL A 1 214 ? -1.831 -12.026 8.984 1.00 97.00 214 VAL A CA 1
ATOM 1603 C C . VAL A 1 214 ? -2.238 -11.555 7.591 1.00 97.00 214 VAL A C 1
ATOM 1605 O O . VAL A 1 214 ? -1.552 -11.866 6.620 1.00 97.00 214 VAL A O 1
ATOM 1608 N N . LEU A 1 215 ? -3.314 -10.773 7.470 1.00 96.00 215 LEU A N 1
ATOM 1609 C CA . LEU A 1 2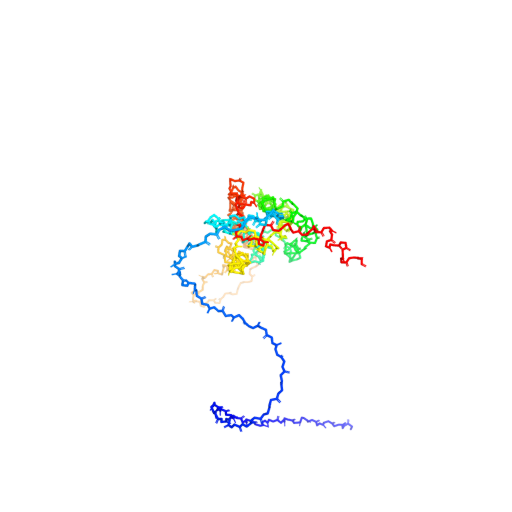15 ? -3.757 -10.268 6.171 1.00 96.00 215 LEU A CA 1
ATOM 1610 C C . LEU A 1 215 ? -2.775 -9.260 5.555 1.00 96.00 215 LEU A C 1
ATOM 1612 O O . LEU A 1 215 ? -2.657 -9.224 4.332 1.00 96.00 215 LEU A O 1
ATOM 1616 N N . ASN A 1 216 ? -2.007 -8.519 6.363 1.00 95.31 216 ASN A N 1
ATOM 1617 C CA . ASN A 1 216 ? -0.887 -7.720 5.855 1.00 95.31 216 ASN A CA 1
ATOM 1618 C C . ASN A 1 216 ? 0.141 -8.600 5.124 1.00 95.31 216 ASN A C 1
ATOM 1620 O O . ASN A 1 216 ? 0.446 -8.360 3.955 1.00 95.31 216 ASN A O 1
ATOM 1624 N N . TYR A 1 217 ? 0.603 -9.666 5.785 1.00 96.00 217 TYR A N 1
ATOM 1625 C CA . TYR A 1 217 ? 1.547 -10.616 5.197 1.00 96.00 217 TYR A CA 1
ATOM 1626 C C . TYR A 1 217 ? 0.959 -11.370 4.006 1.00 96.00 217 TYR A C 1
ATOM 1628 O O . TYR A 1 217 ? 1.678 -11.653 3.052 1.00 96.00 217 TYR A O 1
ATOM 1636 N N . LEU A 1 218 ? -0.346 -11.651 4.015 1.00 9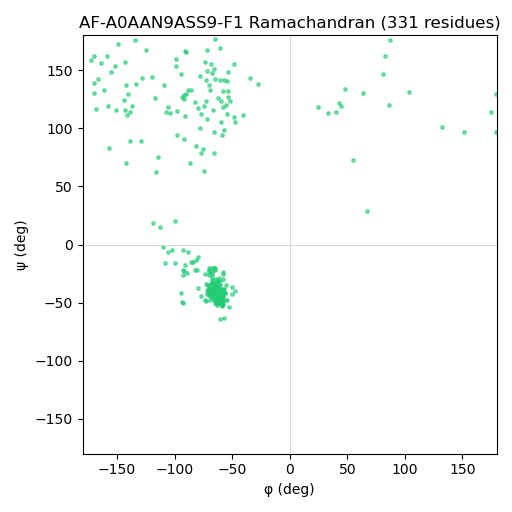6.44 218 LEU A N 1
ATOM 1637 C CA . LEU A 1 218 ? -1.020 -12.234 2.859 1.00 96.44 218 LEU A CA 1
ATOM 1638 C C . LEU A 1 218 ? -0.957 -11.301 1.643 1.00 96.44 218 LEU A C 1
ATOM 1640 O O . LEU A 1 218 ? -0.767 -11.778 0.531 1.00 96.44 218 LEU A O 1
ATOM 1644 N N . GLY A 1 219 ? -1.065 -9.986 1.842 1.00 96.19 219 GLY A N 1
ATOM 1645 C CA . GLY A 1 219 ? -0.881 -8.999 0.777 1.00 96.19 219 GLY A CA 1
ATOM 1646 C C . GLY A 1 219 ? 0.529 -9.015 0.182 1.00 96.19 219 GLY A C 1
ATOM 1647 O O . GLY A 1 219 ? 0.684 -9.025 -1.037 1.00 96.19 219 GLY A O 1
ATOM 1648 N N . VAL A 1 220 ? 1.555 -9.106 1.035 1.00 96.38 220 VAL A N 1
ATOM 1649 C CA . VAL A 1 220 ? 2.956 -9.283 0.605 1.00 96.38 220 VAL A CA 1
ATOM 1650 C C . VAL A 1 220 ? 3.131 -10.597 -0.166 1.00 96.38 220 VAL A C 1
ATOM 1652 O O . VAL A 1 220 ? 3.738 -10.618 -1.232 1.00 96.38 220 VAL A O 1
ATOM 1655 N N . ALA A 1 221 ? 2.572 -11.698 0.340 1.00 96.56 221 ALA A N 1
ATOM 1656 C CA . ALA A 1 221 ? 2.626 -12.999 -0.324 1.00 96.56 221 ALA A CA 1
ATOM 1657 C C . ALA A 1 221 ? 1.905 -12.983 -1.682 1.00 96.56 221 ALA A C 1
ATOM 1659 O O . ALA A 1 221 ? 2.373 -13.591 -2.643 1.00 96.56 221 ALA A O 1
ATOM 1660 N N . ALA A 1 222 ? 0.792 -12.254 -1.786 1.00 95.19 222 ALA A N 1
ATOM 1661 C CA . ALA A 1 222 ? 0.049 -12.117 -3.029 1.00 95.19 222 ALA A CA 1
ATOM 1662 C C . ALA A 1 222 ? 0.869 -11.418 -4.124 1.00 95.19 222 ALA A C 1
ATOM 1664 O O . ALA A 1 222 ? 0.719 -11.787 -5.286 1.00 95.19 222 ALA A O 1
ATOM 1665 N N . SER A 1 223 ? 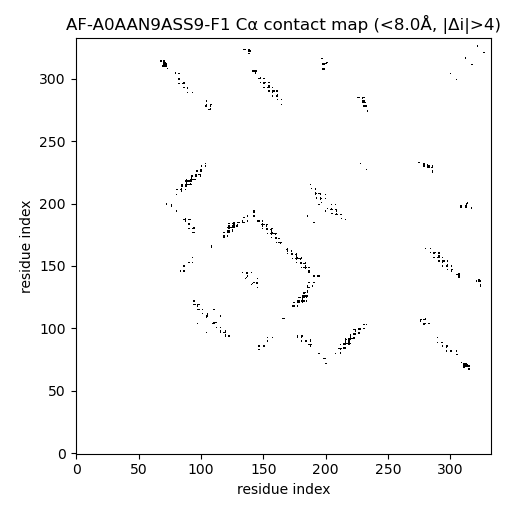1.767 -10.478 -3.798 1.00 94.69 223 SER A N 1
ATOM 1666 C CA . SER A 1 223 ? 2.591 -9.819 -4.826 1.00 94.69 223 SER A CA 1
ATOM 1667 C C . SER A 1 223 ? 3.597 -10.777 -5.478 1.00 94.69 223 SER A C 1
ATOM 1669 O O . SER A 1 223 ? 3.839 -10.674 -6.679 1.00 94.69 223 SER A O 1
ATOM 1671 N N . PHE A 1 224 ? 4.096 -11.783 -4.747 1.00 94.69 224 PHE A N 1
ATOM 1672 C CA . PHE A 1 224 ? 4.936 -12.850 -5.314 1.00 94.69 224 PHE A CA 1
ATOM 1673 C C . PHE A 1 224 ? 4.206 -13.733 -6.328 1.00 94.69 224 PHE A C 1
ATOM 1675 O O . PHE A 1 224 ? 4.848 -14.367 -7.160 1.00 94.69 224 PHE A O 1
ATOM 1682 N N . VAL A 1 225 ? 2.875 -13.779 -6.270 1.00 93.62 225 VAL A N 1
ATOM 1683 C CA . VAL A 1 225 ? 2.046 -14.517 -7.228 1.00 93.62 225 VAL A CA 1
ATOM 1684 C C . VAL A 1 225 ? 1.602 -13.591 -8.359 1.00 93.62 225 VAL A C 1
ATOM 1686 O O . VAL A 1 225 ? 1.778 -13.907 -9.532 1.00 93.62 225 VAL A O 1
ATOM 1689 N N . MET A 1 226 ? 1.070 -12.417 -8.018 1.00 90.31 226 MET A N 1
ATOM 1690 C CA . MET A 1 226 ? 0.526 -11.455 -8.976 1.00 90.31 226 MET A CA 1
ATOM 1691 C C . MET A 1 226 ? 1.592 -10.876 -9.908 1.00 90.31 226 MET A C 1
ATOM 1693 O O . MET A 1 226 ? 1.327 -10.750 -11.101 1.00 90.31 226 MET A O 1
ATOM 1697 N N . GLY A 1 227 ? 2.786 -10.566 -9.392 1.00 90.19 227 GLY A N 1
ATOM 1698 C CA . GLY A 1 227 ? 3.884 -10.003 -10.178 1.00 90.19 227 GLY A CA 1
ATOM 1699 C C . GLY A 1 227 ? 4.262 -10.901 -11.361 1.00 90.19 227 GLY A C 1
ATOM 1700 O O . GLY A 1 227 ? 4.041 -10.502 -12.502 1.00 90.19 227 GLY A O 1
ATOM 1701 N N . PRO A 1 228 ? 4.740 -12.139 -11.132 1.00 88.94 228 PRO A N 1
ATOM 1702 C CA . PRO A 1 228 ? 5.115 -13.051 -12.216 1.00 88.94 228 PRO A CA 1
ATOM 1703 C C . PRO A 1 228 ? 3.949 -13.486 -13.118 1.00 88.94 228 PRO A C 1
ATOM 1705 O O . PRO A 1 228 ? 4.162 -13.754 -14.299 1.00 88.94 228 PRO A O 1
ATOM 1708 N N . LEU A 1 229 ? 2.716 -13.564 -12.594 1.00 88.12 229 LEU A N 1
ATOM 1709 C CA . LEU A 1 229 ? 1.542 -13.914 -13.407 1.00 88.12 229 LEU A CA 1
ATOM 1710 C C . LEU A 1 229 ? 1.161 -12.811 -14.403 1.00 88.12 229 LEU A C 1
ATOM 1712 O O . LEU A 1 229 ? 0.742 -13.117 -15.519 1.00 88.12 229 LEU A O 1
ATOM 1716 N N . LEU A 1 230 ? 1.275 -11.541 -14.005 1.00 85.12 230 LEU A N 1
ATOM 1717 C CA . LEU A 1 230 ? 0.908 -10.390 -14.839 1.00 85.12 230 LEU A CA 1
ATOM 1718 C C . LEU A 1 230 ? 2.082 -9.849 -15.661 1.00 85.12 230 LEU A C 1
ATOM 1720 O O . LEU A 1 230 ? 1.867 -9.236 -16.708 1.00 85.12 230 LEU A O 1
ATOM 1724 N N . VAL A 1 231 ? 3.311 -10.109 -15.217 1.00 84.88 231 VAL A N 1
ATOM 1725 C CA . VAL A 1 231 ? 4.558 -9.753 -15.898 1.00 84.88 231 VAL A CA 1
ATOM 1726 C C . VAL A 1 231 ? 5.280 -11.043 -16.308 1.00 84.88 231 VAL A C 1
ATOM 1728 O O . VAL A 1 231 ? 6.244 -11.452 -15.659 1.00 84.88 231 VAL A O 1
ATOM 1731 N N . PRO A 1 232 ? 4.815 -11.740 -17.364 1.00 71.94 232 PRO A N 1
ATOM 1732 C CA . PRO A 1 232 ? 5.460 -12.966 -17.806 1.00 71.94 232 PRO A CA 1
ATOM 1733 C C . PRO A 1 232 ? 6.854 -12.651 -18.355 1.00 71.94 232 PRO A C 1
ATOM 1735 O O . PRO A 1 232 ? 6.989 -11.990 -19.387 1.00 71.94 232 PRO A O 1
ATOM 1738 N N . TYR A 1 233 ? 7.885 -13.164 -17.685 1.00 65.94 233 TYR A N 1
ATOM 1739 C CA . TYR A 1 233 ? 9.257 -13.104 -18.177 1.00 65.94 233 TYR A CA 1
ATOM 1740 C C . TYR A 1 233 ? 9.375 -13.871 -19.497 1.00 65.94 233 TYR A C 1
ATOM 1742 O O . TYR A 1 233 ? 9.026 -15.053 -19.581 1.00 65.94 233 TYR A O 1
ATOM 1750 N N . GLN A 1 234 ? 9.887 -13.214 -20.535 1.00 60.41 234 GLN A N 1
ATOM 1751 C CA . GLN A 1 234 ? 10.205 -13.879 -21.790 1.00 60.41 234 GLN A CA 1
ATOM 1752 C C . GLN A 1 234 ? 11.693 -14.201 -21.818 1.00 60.41 234 GLN A C 1
ATOM 1754 O O . GLN A 1 234 ? 12.510 -13.380 -22.230 1.00 60.41 234 GLN A O 1
ATOM 1759 N N . ALA A 1 235 ? 12.046 -15.421 -21.407 1.00 56.25 235 ALA A N 1
ATOM 1760 C CA . ALA A 1 235 ? 13.399 -15.923 -21.600 1.00 56.25 235 ALA A CA 1
ATOM 1761 C C . ALA A 1 235 ? 13.779 -15.791 -23.082 1.00 56.25 235 ALA A C 1
ATOM 1763 O O . ALA A 1 235 ? 13.043 -16.238 -23.966 1.00 56.25 235 ALA A O 1
ATOM 1764 N N . TYR A 1 236 ? 14.921 -15.159 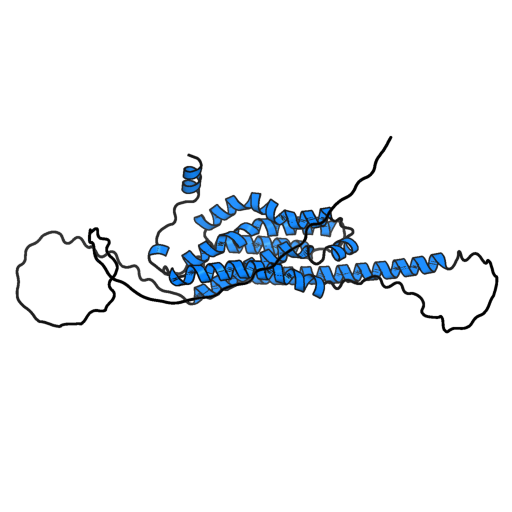-23.355 1.00 51.00 236 TYR A N 1
ATOM 1765 C CA . TYR A 1 236 ? 15.469 -15.064 -24.702 1.00 51.00 236 TYR A CA 1
ATOM 1766 C C . TYR A 1 236 ? 15.715 -16.479 -25.235 1.00 51.00 236 TYR A C 1
ATOM 1768 O O . TYR A 1 236 ? 16.660 -17.150 -24.822 1.00 51.00 236 TYR A O 1
ATOM 1776 N N . VAL A 1 237 ? 14.867 -16.938 -26.155 1.00 55.34 237 VAL A N 1
ATOM 1777 C CA . VAL A 1 237 ? 15.134 -18.138 -26.948 1.00 55.34 237 VAL A CA 1
ATOM 1778 C C . VAL A 1 237 ? 15.851 -17.654 -28.207 1.00 55.34 237 VAL A C 1
ATOM 1780 O O . VAL A 1 237 ? 15.231 -16.961 -29.018 1.00 55.34 237 VAL A O 1
ATOM 1783 N N . PRO A 1 238 ? 17.152 -17.945 -28.394 1.00 53.00 238 PRO A N 1
ATOM 1784 C CA . PRO A 1 238 ? 17.801 -17.636 -29.653 1.00 53.00 238 PRO A CA 1
ATOM 1785 C C . PRO A 1 238 ? 17.058 -18.395 -30.752 1.00 53.00 238 PRO A C 1
ATOM 1787 O O . PRO A 1 238 ? 16.955 -19.622 -30.690 1.00 53.00 238 PRO A O 1
ATOM 1790 N N . SER A 1 239 ? 16.560 -17.680 -31.761 1.00 49.97 239 SER A N 1
ATOM 1791 C CA . SER A 1 239 ? 16.055 -18.267 -32.998 1.00 49.97 239 SER A CA 1
ATOM 1792 C C . SER A 1 239 ? 17.220 -18.927 -33.737 1.00 49.97 239 SER A C 1
ATOM 1794 O O . SER A 1 239 ? 17.821 -18.369 -34.652 1.00 49.97 239 SER A O 1
ATOM 1796 N N . THR A 1 240 ? 17.598 -20.122 -33.295 1.00 46.41 240 THR A N 1
ATOM 1797 C CA . THR A 1 240 ? 18.429 -21.013 -34.091 1.00 46.41 240 THR A CA 1
ATOM 1798 C C . THR A 1 240 ? 17.536 -21.516 -35.212 1.00 46.41 240 THR A C 1
ATOM 1800 O O . THR A 1 240 ? 16.586 -22.263 -34.982 1.00 46.41 240 THR A O 1
ATOM 1803 N N . ASN A 1 241 ? 17.797 -21.034 -36.429 1.00 50.91 241 ASN A N 1
ATOM 1804 C CA . ASN A 1 241 ? 17.192 -21.562 -37.644 1.00 50.91 241 ASN A CA 1
ATOM 1805 C C . ASN A 1 241 ? 17.315 -23.088 -37.618 1.00 50.91 241 ASN A C 1
ATOM 1807 O O . ASN A 1 241 ? 18.397 -23.645 -37.801 1.00 50.91 241 ASN A O 1
ATOM 1811 N N . SER A 1 242 ? 16.201 -23.760 -37.348 1.00 48.75 242 SER A N 1
ATOM 1812 C CA . SER A 1 242 ? 16.104 -25.209 -37.398 1.00 48.75 242 SER A CA 1
ATOM 1813 C C . SER A 1 242 ? 16.003 -25.626 -38.858 1.00 48.75 242 SER A C 1
ATOM 1815 O O . SER A 1 242 ? 14.929 -25.917 -39.365 1.00 48.75 242 SER A O 1
ATOM 1817 N N . THR A 1 243 ? 17.140 -25.644 -39.540 1.00 50.66 243 THR A N 1
ATOM 1818 C CA . THR A 1 243 ? 17.329 -26.406 -40.775 1.00 50.66 243 THR A CA 1
ATOM 1819 C C . THR A 1 243 ? 18.706 -27.027 -40.719 1.00 50.66 243 THR A C 1
ATOM 1821 O O . THR A 1 243 ? 19.673 -26.427 -41.162 1.00 50.66 243 THR A O 1
ATOM 1824 N N . ASN A 1 244 ? 18.778 -28.224 -40.149 1.00 44.16 244 ASN A N 1
ATOM 1825 C CA . ASN A 1 244 ? 19.773 -29.221 -40.519 1.00 44.16 244 ASN A CA 1
ATOM 1826 C C . ASN A 1 244 ? 19.087 -30.588 -40.472 1.00 44.16 244 ASN A C 1
ATOM 1828 O O . ASN A 1 244 ? 19.335 -31.422 -39.605 1.00 44.16 244 ASN A O 1
ATOM 1832 N N . THR A 1 245 ? 18.188 -30.807 -41.433 1.00 41.50 245 THR A N 1
ATOM 1833 C CA . THR A 1 245 ? 18.067 -32.125 -42.055 1.00 41.50 245 THR A CA 1
ATOM 1834 C C . THR A 1 245 ? 19.460 -32.537 -42.518 1.00 41.50 245 THR A C 1
ATOM 1836 O O . THR A 1 245 ? 20.139 -31.806 -43.234 1.00 41.50 245 THR A O 1
ATOM 1839 N N . SER A 1 246 ? 19.896 -33.693 -42.044 1.00 48.22 246 SER A N 1
ATOM 1840 C CA . SER A 1 246 ? 21.168 -34.327 -42.349 1.00 48.22 246 SER A CA 1
ATOM 1841 C C . SER A 1 246 ? 21.388 -34.492 -43.854 1.00 48.22 246 SER A C 1
ATOM 1843 O O . SER A 1 246 ? 20.754 -35.337 -44.482 1.00 48.22 246 SER A O 1
ATOM 1845 N N . SER A 1 247 ? 22.351 -33.759 -44.407 1.00 43.75 247 SER A N 1
ATOM 1846 C CA . SER A 1 247 ? 23.059 -34.160 -45.623 1.00 43.75 247 SER A CA 1
ATOM 1847 C C . SER A 1 247 ? 24.476 -33.590 -45.616 1.00 43.75 247 SER A C 1
ATOM 1849 O O . SER A 1 247 ? 24.676 -32.378 -45.631 1.00 43.75 247 SER A O 1
ATOM 1851 N N . PHE A 1 248 ? 25.451 -34.497 -45.573 1.00 41.16 248 PHE A N 1
ATOM 1852 C CA . PHE A 1 248 ? 26.872 -34.236 -45.779 1.00 41.16 248 PHE A CA 1
ATOM 1853 C C . PHE A 1 248 ? 27.080 -33.606 -47.165 1.00 41.16 248 PHE A C 1
ATOM 1855 O O . PHE A 1 248 ? 26.807 -34.249 -48.177 1.00 41.16 248 PHE A O 1
ATOM 1862 N N . HIS A 1 249 ? 27.603 -32.383 -47.221 1.00 38.62 249 HIS A N 1
ATOM 1863 C CA . HIS A 1 249 ? 28.241 -31.863 -48.427 1.00 38.62 249 HIS A CA 1
ATOM 1864 C C . HIS A 1 249 ? 29.445 -31.013 -48.023 1.00 38.62 249 HIS A C 1
ATOM 1866 O O . HIS A 1 249 ? 29.315 -30.004 -47.332 1.00 38.62 249 HIS A O 1
ATOM 1872 N N . MET A 1 250 ? 30.635 -31.471 -48.410 1.00 43.09 250 MET A N 1
ATOM 1873 C CA . MET A 1 250 ? 31.880 -30.741 -48.217 1.00 43.09 250 MET A CA 1
ATOM 1874 C C . MET A 1 250 ? 31.976 -29.683 -49.314 1.00 43.09 250 MET A C 1
ATOM 1876 O O . MET A 1 250 ? 32.010 -30.008 -50.500 1.00 43.09 250 MET A O 1
ATOM 1880 N N . SER A 1 251 ? 31.988 -28.410 -48.934 1.00 41.38 251 SER A N 1
ATOM 1881 C CA . SER A 1 251 ? 32.300 -27.312 -49.847 1.00 41.38 251 SER A CA 1
ATOM 1882 C C . SER A 1 251 ? 33.130 -26.283 -49.095 1.00 41.38 251 SER A C 1
ATOM 1884 O O . SER A 1 251 ? 32.690 -25.672 -48.124 1.00 41.38 251 SER A O 1
ATOM 1886 N N . SER A 1 252 ? 34.386 -26.190 -49.511 1.00 49.53 252 SER A N 1
ATOM 1887 C CA . SER A 1 252 ? 35.356 -25.193 -49.097 1.00 49.53 252 SER A CA 1
ATOM 1888 C C . SER A 1 252 ? 35.058 -23.893 -49.832 1.00 49.53 252 SER A C 1
ATOM 1890 O O . SER A 1 252 ? 35.464 -23.761 -50.980 1.00 49.53 252 SER A O 1
ATOM 1892 N N . ASP A 1 253 ? 34.391 -22.944 -49.182 1.00 45.16 253 ASP A N 1
ATOM 1893 C CA . ASP A 1 253 ? 34.366 -21.565 -49.665 1.00 45.16 253 ASP A CA 1
ATOM 1894 C C . ASP A 1 253 ? 34.511 -20.580 -48.507 1.00 45.16 253 ASP A C 1
ATOM 1896 O O . ASP A 1 253 ? 33.669 -20.454 -47.616 1.00 45.16 253 ASP A O 1
ATOM 1900 N N . LEU A 1 254 ? 35.642 -19.879 -48.531 1.00 49.25 254 LEU A N 1
ATOM 1901 C CA . LEU A 1 254 ? 36.007 -18.807 -47.619 1.00 49.25 254 LEU A CA 1
ATOM 1902 C C . LEU A 1 254 ? 35.441 -17.487 -48.176 1.00 49.25 254 LEU A C 1
ATOM 1904 O O . LEU A 1 254 ? 36.182 -16.637 -48.665 1.00 49.25 254 LEU A O 1
ATOM 1908 N N . SER A 1 255 ? 34.116 -17.312 -48.149 1.00 43.38 255 SER A N 1
ATOM 1909 C CA . SER A 1 255 ? 33.470 -16.056 -48.558 1.00 43.38 255 SER A CA 1
ATOM 1910 C C . SER A 1 255 ? 32.996 -15.254 -47.344 1.00 43.38 255 SER A C 1
ATOM 1912 O O . SER A 1 255 ? 32.083 -15.640 -46.615 1.00 43.38 255 SER A O 1
ATOM 1914 N N . PHE A 1 256 ? 33.642 -14.111 -47.147 1.00 49.22 256 PHE A N 1
ATOM 1915 C CA . PHE A 1 256 ? 33.401 -13.102 -46.122 1.00 49.22 256 PHE A CA 1
ATOM 1916 C C . PHE A 1 256 ? 31.955 -12.558 -46.158 1.00 49.22 256 PHE A C 1
ATOM 1918 O O . PHE A 1 256 ? 31.618 -11.670 -46.941 1.00 49.22 256 PHE A O 1
ATOM 1925 N N . SER A 1 257 ? 31.093 -13.080 -45.279 1.00 48.09 257 SER A N 1
ATOM 1926 C CA . SER A 1 257 ? 29.709 -12.623 -45.097 1.00 48.09 257 SER A CA 1
ATOM 1927 C C . SER A 1 257 ? 29.658 -11.379 -44.201 1.00 48.09 257 SER A C 1
ATOM 1929 O O . SER A 1 257 ? 29.489 -11.469 -42.988 1.00 48.09 257 SER A O 1
ATOM 1931 N N . LYS A 1 258 ? 29.841 -10.190 -44.791 1.00 51.47 258 LYS A N 1
ATOM 1932 C CA . LYS A 1 258 ? 29.624 -8.902 -44.095 1.00 51.47 258 LYS A CA 1
ATOM 1933 C C . LYS A 1 258 ? 28.197 -8.359 -44.254 1.00 51.47 258 LYS A C 1
ATOM 1935 O O . LYS A 1 258 ? 27.793 -7.504 -43.475 1.00 51.47 258 LYS A O 1
ATOM 1940 N N . HIS A 1 259 ? 27.435 -8.849 -45.238 1.00 47.25 259 HIS A N 1
ATOM 1941 C CA . HIS A 1 259 ? 26.116 -8.302 -45.591 1.00 47.25 259 HIS A CA 1
ATOM 1942 C C . HIS A 1 259 ? 24.948 -8.935 -44.809 1.00 47.25 259 HIS A C 1
ATOM 1944 O O . HIS A 1 259 ? 23.928 -8.286 -44.605 1.00 47.25 259 HIS A O 1
ATOM 1950 N N . ASN A 1 260 ? 25.095 -10.163 -44.297 1.00 52.81 260 ASN A N 1
ATOM 1951 C CA . ASN A 1 260 ? 24.053 -10.794 -43.471 1.00 52.81 260 ASN A CA 1
ATOM 1952 C C . ASN A 1 260 ? 24.085 -10.304 -42.013 1.00 52.81 260 ASN A C 1
ATOM 1954 O O . ASN A 1 260 ? 23.076 -10.367 -41.316 1.00 52.81 260 ASN A O 1
ATOM 1958 N N . SER A 1 261 ? 25.222 -9.775 -41.551 1.00 54.88 261 SER A N 1
ATOM 1959 C CA . SER A 1 261 ? 25.402 -9.322 -40.167 1.00 54.88 261 SER A CA 1
ATOM 1960 C C . SER A 1 261 ? 24.540 -8.112 -39.809 1.00 54.88 261 SER A C 1
ATOM 1962 O O . SER A 1 261 ? 24.057 -8.038 -38.684 1.00 54.88 261 SER A O 1
ATOM 1964 N N . SER A 1 262 ? 24.311 -7.180 -40.744 1.00 61.50 262 SER A N 1
ATOM 1965 C CA . SER A 1 262 ? 23.445 -6.013 -40.510 1.00 61.50 262 SER A CA 1
ATOM 1966 C C . SER A 1 262 ? 21.970 -6.404 -40.405 1.00 61.50 262 SER A C 1
ATOM 1968 O O . SER A 1 262 ? 21.265 -5.882 -39.547 1.00 61.50 262 SER A O 1
ATOM 1970 N N . MET A 1 263 ? 21.518 -7.364 -41.215 1.00 64.12 263 MET A N 1
ATOM 1971 C CA . MET A 1 263 ? 20.143 -7.872 -41.186 1.00 64.12 263 MET A CA 1
ATOM 1972 C C . MET A 1 263 ? 19.868 -8.714 -39.930 1.00 64.12 263 MET A C 1
ATOM 1974 O O . MET A 1 263 ? 18.830 -8.544 -39.302 1.00 64.12 263 MET A O 1
ATOM 1978 N N . ILE A 1 264 ? 20.824 -9.553 -39.511 1.00 65.62 264 ILE A N 1
ATOM 1979 C CA . ILE A 1 264 ? 20.750 -10.344 -38.267 1.00 65.62 264 ILE A CA 1
ATOM 1980 C C . ILE A 1 264 ? 20.778 -9.436 -37.024 1.00 65.62 264 ILE A C 1
ATOM 1982 O O . ILE A 1 264 ? 20.049 -9.669 -36.060 1.00 65.62 264 ILE A O 1
ATOM 1986 N N . LEU A 1 265 ? 21.615 -8.391 -37.019 1.00 67.50 265 LEU A N 1
ATOM 1987 C CA . LEU A 1 265 ? 21.618 -7.392 -35.944 1.00 67.50 265 LEU A CA 1
ATOM 1988 C C . LEU A 1 265 ? 20.312 -6.595 -35.916 1.00 67.50 265 LEU A C 1
ATOM 1990 O O . LEU A 1 265 ? 19.787 -6.359 -34.831 1.00 67.50 265 LEU A O 1
ATOM 1994 N N . GLY A 1 266 ? 19.772 -6.237 -37.085 1.00 71.62 266 GLY A N 1
ATOM 1995 C CA . GLY A 1 266 ? 18.468 -5.589 -37.220 1.00 71.62 266 GLY A CA 1
ATOM 1996 C C . GLY A 1 266 ? 17.338 -6.438 -36.640 1.00 71.62 266 GLY A C 1
ATOM 1997 O O . GLY A 1 266 ? 16.628 -5.967 -35.758 1.00 71.62 266 GLY A O 1
ATOM 1998 N N . SER A 1 267 ? 17.239 -7.715 -37.027 1.00 72.50 267 SER A N 1
ATOM 1999 C CA . SER A 1 267 ? 16.208 -8.623 -36.503 1.00 72.50 267 SER A CA 1
ATOM 2000 C C . SER A 1 267 ? 16.372 -8.891 -35.004 1.00 72.50 267 SER A C 1
ATOM 2002 O O . SER A 1 267 ? 15.394 -9.010 -34.274 1.00 72.50 267 SER A O 1
ATOM 2004 N N . LYS A 1 268 ? 17.614 -8.968 -34.504 1.00 73.88 268 LYS A N 1
ATOM 2005 C CA . LYS A 1 268 ? 17.876 -9.130 -33.066 1.00 73.88 268 LYS A CA 1
ATOM 2006 C C . LYS A 1 268 ? 17.474 -7.882 -32.273 1.00 73.88 268 LYS A C 1
ATOM 2008 O O . LYS A 1 268 ? 16.946 -8.018 -31.172 1.00 73.88 268 LYS A O 1
ATOM 2013 N N . ALA A 1 269 ? 17.718 -6.692 -32.819 1.00 75.19 269 ALA A N 1
ATOM 2014 C CA . ALA A 1 269 ? 17.324 -5.426 -32.209 1.00 75.19 269 ALA A CA 1
ATOM 2015 C C . ALA A 1 269 ? 15.798 -5.228 -32.227 1.00 75.19 269 ALA A C 1
ATOM 2017 O O . ALA A 1 269 ? 15.231 -4.779 -31.231 1.00 75.19 269 ALA A O 1
ATOM 2018 N N . GLU A 1 270 ? 15.129 -5.619 -33.311 1.00 77.44 270 GLU A N 1
ATOM 2019 C CA . GLU A 1 270 ? 13.669 -5.582 -33.436 1.00 77.44 270 GLU A CA 1
ATOM 2020 C C . GLU A 1 270 ? 13.002 -6.513 -32.412 1.00 77.44 270 GLU A C 1
ATOM 2022 O O . GLU A 1 270 ? 12.220 -6.049 -31.582 1.00 77.44 270 GLU A O 1
ATOM 2027 N N . ASN A 1 271 ? 13.437 -7.777 -32.345 1.00 82.56 271 ASN A N 1
ATOM 2028 C CA . ASN A 1 271 ? 12.947 -8.748 -31.360 1.00 82.56 271 ASN A CA 1
ATOM 2029 C C . ASN A 1 271 ? 13.208 -8.302 -29.909 1.00 82.56 271 ASN A C 1
ATOM 2031 O O . ASN A 1 271 ? 12.416 -8.578 -29.007 1.00 82.56 271 ASN A O 1
ATOM 2035 N N . ALA A 1 272 ? 14.334 -7.625 -29.652 1.00 81.94 272 ALA A N 1
ATOM 2036 C CA . ALA A 1 272 ? 14.636 -7.085 -28.328 1.00 81.94 272 ALA A CA 1
ATOM 2037 C C . ALA A 1 272 ? 13.716 -5.920 -27.954 1.00 81.94 272 ALA A C 1
ATOM 2039 O O . ALA A 1 272 ? 13.225 -5.864 -26.829 1.00 81.94 272 ALA A O 1
ATOM 2040 N N . THR A 1 273 ? 13.446 -5.026 -28.902 1.00 84.94 273 THR A N 1
ATOM 2041 C CA . THR A 1 273 ? 12.560 -3.877 -28.691 1.00 84.94 273 THR A CA 1
ATOM 2042 C C . THR A 1 273 ? 11.120 -4.331 -28.448 1.00 84.94 273 THR A C 1
ATOM 2044 O O . THR A 1 273 ? 10.456 -3.811 -27.551 1.00 84.94 273 THR A O 1
ATOM 2047 N N . GLU A 1 274 ? 10.651 -5.339 -29.189 1.00 86.62 274 GLU A N 1
ATOM 2048 C CA . GLU A 1 274 ? 9.320 -5.924 -29.005 1.00 86.62 274 GLU A CA 1
ATOM 2049 C C . GLU A 1 274 ? 9.169 -6.594 -27.630 1.00 86.62 274 GLU A C 1
ATOM 2051 O O . GLU A 1 274 ? 8.174 -6.365 -26.936 1.00 86.62 274 GLU A O 1
ATOM 2056 N N . ARG A 1 275 ? 10.182 -7.353 -27.184 1.00 85.62 275 ARG A N 1
ATOM 2057 C CA . ARG A 1 275 ? 10.193 -7.967 -25.846 1.00 85.62 275 ARG A CA 1
ATOM 2058 C C . ARG A 1 275 ? 10.089 -6.915 -24.742 1.00 85.62 275 ARG A C 1
ATOM 2060 O O . ARG A 1 275 ? 9.186 -6.999 -23.913 1.00 85.62 275 ARG A O 1
ATOM 2067 N N . ILE A 1 276 ? 10.954 -5.900 -24.774 1.00 87.12 276 ILE A N 1
ATOM 2068 C CA . ILE A 1 276 ? 10.962 -4.808 -23.786 1.00 87.12 276 ILE A CA 1
ATOM 2069 C C . ILE A 1 276 ? 9.607 -4.090 -23.772 1.00 87.12 276 ILE A C 1
ATOM 2071 O O . ILE A 1 276 ? 9.084 -3.741 -22.713 1.00 87.12 276 ILE A O 1
ATOM 2075 N N . HIS A 1 277 ? 9.000 -3.877 -24.943 1.00 88.06 277 HIS A N 1
ATOM 2076 C CA . HIS A 1 277 ? 7.672 -3.276 -25.029 1.00 88.06 277 HIS A CA 1
ATOM 2077 C C . HIS A 1 277 ? 6.602 -4.145 -24.347 1.00 88.06 277 HIS A C 1
ATOM 2079 O O . HIS A 1 277 ? 5.763 -3.629 -23.606 1.00 88.06 277 HIS A O 1
ATOM 2085 N N . LYS A 1 278 ? 6.651 -5.467 -24.534 1.00 88.06 278 LYS A N 1
ATOM 2086 C CA . LYS A 1 278 ? 5.724 -6.403 -23.888 1.00 88.06 278 LYS A CA 1
ATOM 2087 C C . LYS A 1 278 ? 5.900 -6.454 -22.369 1.00 88.06 278 LYS A C 1
ATOM 2089 O O . LYS A 1 278 ? 4.900 -6.457 -21.653 1.00 88.06 278 LYS A O 1
ATOM 2094 N N . GLU A 1 279 ? 7.135 -6.446 -21.879 1.00 88.75 279 GLU A N 1
ATOM 2095 C CA . GLU A 1 279 ? 7.434 -6.401 -20.442 1.00 88.75 279 GLU A CA 1
ATOM 2096 C C . GLU A 1 279 ? 6.913 -5.111 -19.806 1.00 88.75 279 GLU A C 1
ATOM 2098 O O . GLU A 1 279 ? 6.204 -5.164 -18.801 1.00 88.75 279 GLU A O 1
ATOM 2103 N N . LYS A 1 280 ? 7.150 -3.958 -20.448 1.00 90.62 280 LYS A N 1
ATOM 2104 C CA . LYS A 1 280 ? 6.578 -2.672 -20.017 1.00 90.62 280 LYS A CA 1
ATOM 2105 C C . LYS A 1 280 ? 5.058 -2.711 -19.943 1.00 90.62 280 LYS A C 1
ATOM 2107 O O . LYS A 1 280 ? 4.496 -2.197 -18.982 1.00 90.62 280 LYS A O 1
ATOM 2112 N N . ASN A 1 281 ? 4.394 -3.331 -20.918 1.00 90.88 281 ASN A N 1
ATOM 2113 C CA . ASN A 1 281 ? 2.936 -3.461 -20.918 1.00 90.88 281 ASN A CA 1
ATOM 2114 C C . ASN A 1 281 ? 2.436 -4.357 -19.772 1.00 90.88 281 ASN A C 1
ATOM 2116 O O . ASN A 1 281 ? 1.431 -4.027 -19.143 1.00 90.88 281 ASN A O 1
ATOM 2120 N N . GLY A 1 282 ? 3.144 -5.449 -19.463 1.00 91.06 282 GLY A N 1
ATOM 2121 C CA . GLY A 1 282 ? 2.843 -6.301 -18.308 1.00 91.06 282 GLY A CA 1
ATOM 2122 C C . GLY A 1 282 ? 2.995 -5.549 -16.984 1.00 91.06 282 GLY A C 1
ATOM 2123 O O . GLY A 1 282 ? 2.084 -5.554 -16.155 1.00 91.06 282 GLY A O 1
ATOM 2124 N N . ILE A 1 283 ? 4.108 -4.827 -16.814 1.00 93.69 283 ILE A N 1
ATOM 2125 C CA . ILE A 1 283 ? 4.345 -3.990 -15.629 1.00 93.69 283 ILE A CA 1
ATOM 2126 C C . ILE A 1 283 ? 3.272 -2.902 -15.525 1.00 93.69 283 ILE A C 1
ATOM 2128 O O . ILE A 1 283 ? 2.728 -2.681 -14.446 1.00 93.69 283 ILE A O 1
ATOM 2132 N N . ALA A 1 284 ? 2.916 -2.254 -16.636 1.00 93.62 284 ALA A N 1
ATOM 2133 C CA . ALA A 1 284 ? 1.881 -1.230 -16.651 1.00 93.62 284 ALA A CA 1
ATOM 2134 C C . ALA A 1 284 ? 0.524 -1.772 -16.203 1.00 93.62 284 ALA A C 1
ATOM 2136 O O . ALA A 1 284 ? -0.125 -1.171 -15.347 1.00 93.62 284 ALA A O 1
ATOM 2137 N N . LEU A 1 285 ? 0.120 -2.937 -16.719 1.00 93.38 285 LEU A N 1
ATOM 2138 C CA . LEU A 1 285 ? -1.103 -3.609 -16.293 1.00 93.38 285 LEU A CA 1
ATOM 2139 C C . LEU A 1 285 ? -1.082 -3.918 -14.791 1.00 93.38 285 LEU A C 1
ATOM 2141 O O . LEU A 1 285 ? -2.070 -3.659 -14.103 1.00 93.38 285 LEU A O 1
ATOM 2145 N N . TYR A 1 286 ? 0.041 -4.423 -14.276 1.00 94.44 286 TYR A N 1
ATOM 2146 C CA . TYR A 1 286 ? 0.198 -4.700 -12.851 1.00 94.44 286 TYR A CA 1
ATOM 2147 C C . TYR A 1 286 ? 0.041 -3.428 -11.997 1.00 94.44 286 TYR A C 1
ATOM 2149 O O . TYR A 1 286 ? -0.760 -3.421 -11.060 1.00 94.44 286 TYR A O 1
ATOM 2157 N N . MET A 1 287 ? 0.690 -2.322 -12.383 1.00 95.31 287 MET A N 1
ATOM 2158 C CA . MET A 1 287 ? 0.559 -1.031 -11.690 1.00 95.31 287 MET A CA 1
ATOM 2159 C C . MET A 1 287 ? -0.873 -0.483 -11.739 1.00 95.31 287 MET A C 1
ATOM 2161 O O . MET A 1 287 ? -1.368 0.026 -10.734 1.00 95.31 287 MET A O 1
ATOM 2165 N N . TYR A 1 288 ? -1.571 -0.609 -12.875 1.00 96.00 288 TYR A N 1
ATOM 2166 C CA . TYR A 1 288 ? -2.966 -0.174 -12.993 1.00 96.00 288 TYR A CA 1
ATOM 2167 C C . TYR A 1 288 ? -3.917 -0.999 -12.124 1.00 96.00 288 TYR A C 1
ATOM 2169 O O . TYR A 1 288 ? -4.841 -0.433 -11.539 1.00 96.00 288 TYR A O 1
ATOM 2177 N N . ILE A 1 289 ? -3.699 -2.313 -12.009 1.00 95.50 289 ILE A N 1
ATOM 2178 C CA . ILE A 1 289 ? -4.495 -3.176 -11.127 1.00 95.50 289 ILE A CA 1
ATOM 2179 C C . ILE A 1 289 ? -4.281 -2.773 -9.665 1.00 95.50 289 ILE A C 1
ATOM 2181 O O . ILE A 1 289 ? -5.261 -2.571 -8.945 1.00 95.50 289 ILE A O 1
ATOM 2185 N N . GLU A 1 290 ? -3.0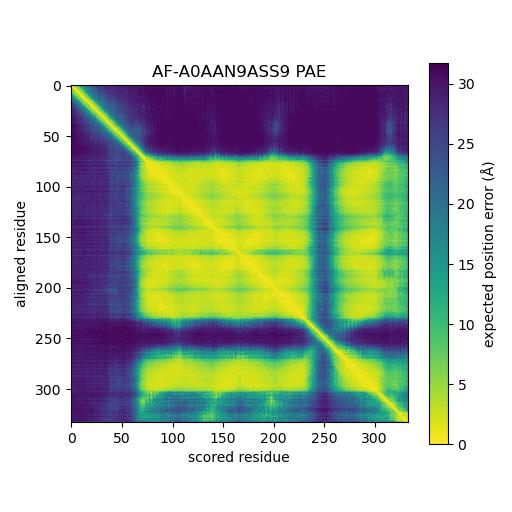29 -2.590 -9.233 1.00 94.88 290 GLU A N 1
ATOM 2186 C CA . GLU A 1 290 ? -2.724 -2.124 -7.875 1.00 94.88 290 GLU A CA 1
ATOM 2187 C C . GLU A 1 290 ? -3.314 -0.734 -7.598 1.00 94.88 290 GLU A C 1
ATOM 2189 O O . GLU A 1 290 ? -3.917 -0.522 -6.545 1.00 94.88 290 GLU A O 1
ATOM 2194 N N . GLY A 1 291 ? -3.190 0.199 -8.546 1.00 96.44 291 GLY A N 1
ATOM 2195 C CA . GLY A 1 291 ? -3.722 1.558 -8.432 1.00 96.44 291 GLY A CA 1
ATOM 2196 C C . GLY A 1 291 ? -5.248 1.618 -8.411 1.00 96.44 291 GLY A C 1
ATOM 2197 O O . GLY A 1 291 ? -5.831 2.364 -7.625 1.00 96.44 291 GLY A O 1
ATOM 2198 N N . GLY A 1 292 ? -5.918 0.811 -9.235 1.00 96.81 292 GLY A N 1
ATOM 2199 C CA . GLY A 1 292 ? -7.375 0.696 -9.220 1.00 96.81 292 GLY A CA 1
ATOM 2200 C C . GLY A 1 292 ? -7.882 0.091 -7.911 1.00 96.81 292 GLY A C 1
ATOM 2201 O O . GLY A 1 292 ? -8.832 0.601 -7.312 1.00 96.81 292 GLY A O 1
ATOM 2202 N N . TRP A 1 293 ? -7.214 -0.959 -7.429 1.00 96.69 293 TRP A N 1
ATOM 2203 C CA . TRP A 1 293 ? -7.550 -1.612 -6.168 1.00 96.69 293 TRP A CA 1
ATOM 2204 C C . TRP A 1 293 ? -7.330 -0.694 -4.957 1.00 96.69 293 TRP A C 1
ATOM 2206 O O . TRP A 1 293 ? -8.222 -0.557 -4.117 1.00 96.69 293 TRP A O 1
ATOM 2216 N N . SER A 1 294 ? -6.194 0.002 -4.881 1.00 97.00 294 SER A N 1
ATOM 2217 C CA . SER A 1 294 ? -5.911 0.937 -3.787 1.00 97.00 294 SER A CA 1
ATOM 2218 C C . SER A 1 294 ? -6.893 2.114 -3.765 1.00 97.00 294 SER A C 1
ATOM 2220 O O . SER A 1 294 ? -7.373 2.491 -2.693 1.00 97.00 294 SER A O 1
ATOM 2222 N N . ALA A 1 295 ? -7.266 2.648 -4.934 1.00 96.75 295 ALA A N 1
ATOM 2223 C CA . ALA A 1 295 ? -8.279 3.690 -5.053 1.00 96.75 295 ALA A CA 1
ATOM 2224 C C . ALA A 1 295 ? -9.657 3.198 -4.584 1.00 96.75 295 ALA A C 1
ATOM 2226 O O . ALA A 1 295 ? -10.350 3.920 -3.866 1.00 96.75 295 ALA A O 1
ATOM 2227 N N . ALA A 1 296 ? -10.040 1.961 -4.917 1.00 96.31 296 ALA A N 1
ATOM 2228 C CA . ALA A 1 296 ? -11.290 1.364 -4.450 1.00 96.31 296 ALA A CA 1
ATOM 2229 C C . ALA A 1 296 ? -11.326 1.221 -2.918 1.00 96.31 296 ALA A C 1
ATOM 2231 O O . ALA A 1 296 ? -12.317 1.598 -2.288 1.00 96.31 296 ALA A O 1
ATOM 2232 N N . ILE A 1 297 ? -10.235 0.756 -2.299 1.00 95.31 297 ILE A N 1
ATOM 2233 C CA . ILE A 1 297 ? -10.120 0.673 -0.834 1.00 95.31 297 ILE A CA 1
ATOM 2234 C C . ILE A 1 297 ? -10.150 2.066 -0.195 1.00 95.31 297 ILE A C 1
ATOM 2236 O O . ILE A 1 297 ? -10.819 2.268 0.821 1.00 95.31 297 ILE A O 1
ATOM 2240 N N . PHE A 1 298 ? -9.487 3.055 -0.796 1.00 95.94 298 PHE A N 1
ATOM 2241 C CA . PHE A 1 298 ? -9.534 4.430 -0.308 1.00 95.94 298 PHE A CA 1
ATOM 2242 C C . PHE A 1 298 ? -10.950 5.020 -0.369 1.00 95.94 298 PHE A C 1
ATOM 2244 O O . PHE A 1 298 ? -11.423 5.593 0.614 1.00 95.94 298 PHE A O 1
ATOM 2251 N N . LEU A 1 299 ? -11.676 4.814 -1.471 1.00 94.31 299 LEU A N 1
ATOM 2252 C CA . LEU A 1 299 ? -13.081 5.213 -1.582 1.00 94.31 299 LEU A CA 1
ATOM 2253 C C . LEU A 1 299 ? -13.955 4.496 -0.545 1.00 94.31 299 LEU A C 1
ATOM 2255 O O . LEU A 1 299 ? -14.793 5.133 0.091 1.00 94.31 299 LEU A O 1
ATOM 2259 N N . MET A 1 300 ? -13.726 3.203 -0.308 1.00 91.25 300 MET A N 1
ATOM 2260 C CA . MET A 1 300 ? -14.428 2.437 0.726 1.00 91.25 300 MET A CA 1
ATOM 2261 C C . MET A 1 300 ? -14.210 3.031 2.129 1.00 91.25 300 MET A C 1
ATOM 2263 O O . MET A 1 300 ? -15.162 3.151 2.906 1.00 91.25 300 MET A O 1
ATOM 2267 N N . LEU A 1 301 ? -12.983 3.463 2.443 1.00 89.62 301 LEU A N 1
ATOM 2268 C CA . LEU A 1 301 ? -12.646 4.136 3.702 1.00 89.62 301 LEU A CA 1
ATOM 2269 C C . LEU A 1 301 ? -13.337 5.499 3.843 1.00 89.62 301 LEU A C 1
ATOM 2271 O O . LEU A 1 301 ? -13.821 5.832 4.930 1.00 89.62 301 LEU A O 1
ATOM 2275 N N . LEU A 1 302 ? -13.400 6.277 2.758 1.00 89.44 302 LEU A N 1
ATOM 2276 C CA . LEU A 1 302 ? -14.078 7.576 2.742 1.00 89.44 302 LEU A CA 1
ATOM 2277 C C . LEU A 1 302 ? -15.587 7.429 2.946 1.00 89.44 302 LEU A C 1
ATOM 2279 O O . LEU A 1 302 ? -16.158 8.124 3.791 1.00 89.44 302 LEU A O 1
ATOM 2283 N N . LEU A 1 303 ? -16.211 6.505 2.210 1.00 86.50 303 LEU A N 1
ATOM 2284 C CA . LEU A 1 303 ? -17.647 6.258 2.276 1.00 86.50 303 LEU A CA 1
ATOM 2285 C C . LEU A 1 303 ? -18.057 5.755 3.659 1.00 86.50 303 LEU A C 1
ATOM 2287 O O . LEU A 1 303 ? -19.026 6.252 4.235 1.00 86.50 303 LEU A O 1
ATOM 2291 N N . TYR A 1 304 ? -17.335 4.774 4.212 1.00 75.62 304 TYR A N 1
ATOM 2292 C CA . TYR A 1 304 ? -17.791 4.135 5.439 1.00 75.62 304 TYR A CA 1
ATOM 2293 C C . TYR A 1 304 ? -16.677 3.468 6.258 1.00 75.62 304 TYR A C 1
ATOM 2295 O O . TYR A 1 304 ? -16.511 2.249 6.248 1.00 75.62 304 TYR A O 1
ATOM 2303 N N . PHE A 1 305 ? -15.981 4.272 7.067 1.00 76.50 305 PHE A N 1
ATOM 2304 C CA . PHE A 1 305 ? -15.116 3.797 8.154 1.00 76.50 305 PHE A CA 1
ATOM 2305 C C . PHE A 1 305 ? -15.437 4.518 9.478 1.00 76.50 305 PHE A C 1
ATOM 2307 O O . PHE A 1 305 ? -14.894 5.590 9.742 1.00 76.50 305 PHE A O 1
ATOM 2314 N N . PRO A 1 306 ? -16.373 4.034 10.312 1.00 73.38 306 PRO A N 1
ATOM 2315 C CA . PRO A 1 306 ? -16.752 4.718 11.555 1.00 73.38 306 PRO A CA 1
ATOM 2316 C C . PRO A 1 306 ? -15.561 4.865 12.518 1.00 73.38 306 PRO A C 1
ATOM 2318 O O . PRO A 1 306 ? -14.754 3.953 12.658 1.00 73.38 306 PRO A O 1
ATOM 2321 N N . SER A 1 307 ? -15.458 6.005 13.207 1.00 67.25 307 SER A N 1
ATOM 2322 C CA . SER A 1 307 ? -14.318 6.296 14.094 1.00 67.25 307 SER A CA 1
ATOM 2323 C C . SER A 1 307 ? -14.294 5.442 15.361 1.00 67.25 307 SER A C 1
ATOM 2325 O O . SER A 1 307 ? -13.219 5.024 15.786 1.00 67.25 307 SER A O 1
ATOM 2327 N N . LYS A 1 308 ? -15.463 5.204 15.968 1.00 66.31 308 LYS A N 1
ATOM 2328 C CA . LYS A 1 308 ? -15.657 4.438 17.209 1.00 66.31 308 LYS A CA 1
ATOM 2329 C C . LYS A 1 308 ? -17.057 3.798 17.202 1.00 66.31 308 LYS A C 1
ATOM 2331 O O . LYS A 1 308 ? -17.946 4.337 16.530 1.00 66.31 308 LYS A O 1
ATOM 2336 N N . PRO A 1 309 ? -17.278 2.672 17.903 1.00 67.38 309 PRO A N 1
ATOM 2337 C CA . PRO A 1 309 ? -18.627 2.158 18.120 1.00 67.38 309 PRO A CA 1
ATOM 2338 C C . PRO A 1 309 ? -19.436 3.129 19.009 1.00 67.38 309 PRO A C 1
ATOM 2340 O O . PRO A 1 309 ? -18.842 3.833 19.824 1.00 67.38 309 PRO A O 1
ATOM 2343 N N . PRO A 1 310 ? -20.776 3.190 18.866 1.00 63.72 310 PRO A N 1
ATOM 2344 C CA . PRO A 1 310 ? -21.615 4.111 19.642 1.00 63.72 310 PRO A CA 1
ATOM 2345 C C . PRO A 1 310 ? -21.717 3.744 21.131 1.00 63.72 310 PRO A C 1
ATOM 2347 O O . PRO A 1 310 ? -21.956 4.623 21.948 1.00 63.72 310 PRO A O 1
ATOM 2350 N N . LEU A 1 311 ? -21.498 2.473 21.485 1.00 63.94 311 LEU A N 1
ATOM 2351 C CA . LEU A 1 311 ? -21.322 2.013 22.864 1.00 63.94 311 LEU A CA 1
ATOM 2352 C C . LEU A 1 311 ? -20.029 1.189 22.949 1.00 63.94 311 LEU A C 1
ATOM 2354 O O . LEU A 1 311 ? -19.711 0.482 21.984 1.00 63.94 311 LEU A O 1
ATOM 2358 N N . PRO A 1 312 ? -19.273 1.277 24.057 1.00 66.31 312 PRO A N 1
ATOM 2359 C CA . PRO A 1 312 ? -18.042 0.519 24.221 1.00 66.31 312 PRO A CA 1
ATOM 2360 C C . PRO A 1 312 ? -18.340 -0.993 24.275 1.00 66.31 312 PRO A C 1
ATOM 2362 O O . PRO A 1 312 ? -19.346 -1.405 24.859 1.00 66.31 312 PRO A O 1
ATOM 2365 N N . PRO A 1 313 ? -17.478 -1.845 23.688 1.00 66.12 313 PRO A N 1
ATOM 2366 C CA . PRO A 1 313 ? -17.680 -3.295 23.702 1.00 66.12 313 PRO A CA 1
ATOM 2367 C C . PRO A 1 313 ? -17.477 -3.914 25.093 1.00 66.12 313 PRO A C 1
ATOM 2369 O O . PRO A 1 313 ? -17.942 -5.023 25.328 1.00 66.12 313 PRO A O 1
ATOM 2372 N N . CYS A 1 314 ? -16.779 -3.225 26.000 1.00 66.12 314 CYS A N 1
ATOM 2373 C CA . CYS A 1 314 ? -16.587 -3.623 27.394 1.00 66.12 314 CYS A CA 1
ATOM 2374 C C . CYS A 1 314 ? -16.211 -2.401 28.262 1.00 66.12 314 CYS A C 1
ATOM 2376 O O . CYS A 1 314 ? -15.726 -1.402 27.717 1.00 66.12 314 CYS A O 1
ATOM 2378 N N . PRO A 1 315 ? -16.338 -2.465 29.602 1.00 62.81 315 PRO A N 1
ATOM 2379 C CA . PRO A 1 315 ? -16.048 -1.329 30.487 1.00 62.81 315 PRO A CA 1
ATOM 2380 C C . PRO A 1 315 ? -14.589 -0.856 30.405 1.00 62.81 315 PRO A C 1
ATOM 2382 O O . PRO A 1 315 ? -14.313 0.340 30.427 1.00 62.81 315 PRO A O 1
ATOM 2385 N N . SER A 1 316 ? -13.642 -1.779 30.202 1.00 62.94 316 SER A N 1
ATOM 2386 C CA . SER A 1 316 ? -12.220 -1.447 30.023 1.00 62.94 316 SER A CA 1
ATOM 2387 C C . SER A 1 316 ? -11.914 -0.697 28.720 1.00 62.94 316 SER A C 1
ATOM 2389 O O . SER A 1 316 ? -10.887 -0.033 28.633 1.00 62.94 316 SER A O 1
ATOM 2391 N N . ALA A 1 317 ? -12.791 -0.765 27.711 1.00 59.50 317 ALA A N 1
ATOM 2392 C CA . ALA A 1 317 ? -12.667 0.029 26.487 1.00 59.50 317 ALA A CA 1
ATOM 2393 C C . ALA A 1 317 ? -13.193 1.468 26.653 1.00 59.50 317 ALA A C 1
ATOM 2395 O O . ALA A 1 317 ? -12.934 2.308 25.793 1.00 59.50 317 ALA A O 1
ATOM 2396 N N . ALA A 1 318 ? -13.929 1.751 27.736 1.00 60.62 318 ALA A N 1
ATOM 2397 C CA . ALA A 1 318 ? -14.428 3.088 28.059 1.00 60.62 318 ALA A CA 1
ATOM 2398 C C . ALA A 1 318 ? -13.394 3.949 28.805 1.00 60.62 318 ALA A C 1
ATOM 2400 O O . ALA A 1 318 ? -13.562 5.165 28.892 1.00 60.62 318 ALA A O 1
ATOM 2401 N N . ILE A 1 319 ? -12.327 3.337 29.331 1.00 63.06 319 ILE A N 1
ATOM 2402 C CA . ILE A 1 319 ? -11.255 4.045 30.035 1.00 63.06 319 ILE A CA 1
ATOM 2403 C C . ILE A 1 319 ? -10.414 4.821 29.002 1.00 63.06 319 ILE A C 1
ATOM 2405 O O . ILE A 1 319 ? -9.910 4.209 28.052 1.00 63.06 319 ILE A O 1
ATOM 2409 N N . PRO A 1 320 ? -10.252 6.152 29.147 1.00 61.06 320 PRO A N 1
ATOM 2410 C CA . PRO A 1 320 ? -9.352 6.933 28.303 1.00 61.06 320 PRO A CA 1
ATOM 2411 C C . PRO A 1 320 ? -7.925 6.384 28.398 1.00 61.06 320 PRO A C 1
ATOM 2413 O O . PRO A 1 320 ? -7.428 6.143 29.495 1.00 61.06 320 PRO A O 1
ATOM 2416 N N . ARG A 1 321 ? -7.257 6.176 27.257 1.00 63.59 321 ARG A N 1
ATOM 2417 C CA . ARG A 1 321 ? -5.839 5.793 27.258 1.00 63.59 321 ARG A CA 1
ATOM 2418 C C . ARG A 1 321 ? -4.977 6.992 27.654 1.00 63.59 321 ARG A C 1
ATOM 2420 O O . ARG A 1 321 ? -5.254 8.108 27.220 1.00 63.59 321 ARG A O 1
ATOM 2427 N N . GLU A 1 322 ? -3.933 6.733 28.437 1.00 63.84 322 GLU A N 1
ATOM 2428 C CA . GLU A 1 322 ? -2.900 7.712 28.792 1.00 63.84 322 GLU A CA 1
ATOM 2429 C C . GLU A 1 322 ? -2.281 8.341 27.534 1.00 63.84 322 GLU A C 1
ATOM 2431 O O . GLU A 1 322 ? -2.065 7.667 26.523 1.00 63.84 322 GLU A O 1
ATOM 2436 N N . ASN A 1 323 ? -2.007 9.647 27.578 1.00 62.91 323 ASN A N 1
ATOM 2437 C CA . ASN A 1 323 ? -1.557 10.381 26.398 1.00 62.91 323 ASN A CA 1
ATOM 2438 C C . ASN A 1 323 ? -0.137 9.956 25.994 1.00 62.91 323 ASN A C 1
ATOM 2440 O O . ASN A 1 323 ? 0.780 9.977 26.814 1.00 62.91 323 ASN A O 1
ATOM 2444 N N . PHE A 1 324 ? 0.082 9.692 24.702 1.00 66.19 324 PHE A N 1
ATOM 2445 C CA . PHE A 1 324 ? 1.385 9.307 24.132 1.00 66.19 324 PHE A CA 1
ATOM 2446 C C . PHE A 1 324 ? 2.552 10.200 24.594 1.00 66.19 324 PHE A C 1
ATOM 2448 O O . PHE A 1 324 ? 3.635 9.721 24.917 1.00 66.19 324 PHE A O 1
ATOM 2455 N N . VAL A 1 325 ? 2.323 11.515 24.685 1.00 67.50 325 VAL A N 1
ATOM 2456 C CA . VAL A 1 325 ? 3.339 12.491 25.117 1.00 67.50 325 VAL A CA 1
ATOM 2457 C C . VAL A 1 325 ? 3.716 12.313 26.591 1.00 67.50 325 VAL A C 1
ATOM 2459 O O . VAL A 1 325 ? 4.868 12.539 26.948 1.00 67.50 325 VAL A O 1
ATOM 2462 N N . GLN A 1 326 ? 2.778 11.906 27.450 1.00 70.69 326 GLN A N 1
ATOM 2463 C CA . GLN A 1 326 ? 3.075 11.580 28.848 1.00 70.69 326 GLN A CA 1
ATOM 2464 C C . GLN A 1 326 ? 3.881 10.284 28.942 1.00 70.69 326 GLN A C 1
ATOM 2466 O O . GLN A 1 326 ? 4.873 10.264 29.661 1.00 70.69 326 GLN A O 1
ATOM 2471 N N . GLY A 1 327 ? 3.538 9.262 28.150 1.00 74.12 327 GLY A N 1
ATOM 2472 C CA . GLY A 1 327 ? 4.325 8.028 28.061 1.00 74.12 327 GLY A CA 1
ATOM 2473 C C . GLY A 1 327 ? 5.760 8.273 27.584 1.00 74.12 327 GLY A C 1
ATOM 2474 O O . GLY A 1 327 ? 6.707 7.814 28.214 1.00 74.12 327 GLY A O 1
ATOM 2475 N N . LEU A 1 328 ? 5.940 9.071 26.527 1.00 77.31 328 LEU A N 1
ATOM 2476 C CA . LEU A 1 328 ? 7.270 9.407 26.012 1.00 77.31 328 LEU A CA 1
ATOM 2477 C C . LEU A 1 328 ? 8.085 10.241 27.009 1.00 77.31 328 LEU A C 1
ATOM 2479 O O . LEU A 1 328 ? 9.275 9.997 27.179 1.00 77.31 328 LEU A O 1
ATOM 2483 N N . LYS A 1 329 ? 7.449 11.195 27.704 1.00 78.38 329 LYS A N 1
ATOM 2484 C CA . LYS A 1 329 ? 8.097 11.942 28.791 1.00 78.38 329 LYS A CA 1
ATOM 2485 C C . LYS A 1 329 ? 8.543 11.009 29.915 1.00 78.38 329 LYS A C 1
ATOM 2487 O O . LYS A 1 329 ? 9.662 11.148 30.382 1.00 78.38 329 LYS A O 1
ATOM 2492 N N . HIS A 1 330 ? 7.716 10.040 30.302 1.00 76.94 330 HIS A N 1
ATOM 2493 C CA . HIS A 1 330 ? 8.043 9.088 31.365 1.00 76.94 330 HIS A CA 1
ATOM 2494 C C . HIS A 1 330 ? 9.178 8.119 30.996 1.00 76.94 330 HIS A C 1
ATOM 2496 O O . HIS A 1 330 ? 9.843 7.605 31.880 1.00 76.94 330 HIS A O 1
ATOM 2502 N N . LEU A 1 331 ? 9.415 7.876 29.702 1.00 73.38 331 LEU A N 1
ATOM 2503 C CA . LEU A 1 331 ? 10.551 7.075 29.224 1.00 73.38 331 LEU A CA 1
ATOM 2504 C C . LEU A 1 331 ? 11.866 7.864 29.135 1.00 73.38 331 LEU A C 1
ATOM 2506 O O . LEU A 1 331 ? 12.933 7.260 29.092 1.00 73.38 331 LEU A O 1
ATOM 2510 N N . LEU A 1 332 ? 11.791 9.194 29.043 1.00 80.44 332 LEU A N 1
ATOM 2511 C CA . LEU A 1 332 ? 12.948 10.082 28.883 1.00 80.44 332 LEU A CA 1
ATOM 2512 C C . LEU A 1 332 ? 13.358 10.798 30.181 1.00 80.44 332 LEU A C 1
ATOM 2514 O O . LEU A 1 332 ? 14.352 11.523 30.163 1.00 80.44 332 LEU A O 1
ATOM 2518 N N . THR A 1 333 ? 12.596 10.630 31.266 1.00 72.75 333 THR A N 1
ATOM 2519 C CA . THR A 1 333 ? 12.862 11.214 32.594 1.00 72.75 333 THR A CA 1
ATOM 2520 C C . THR A 1 333 ? 13.214 10.105 33.569 1.00 72.75 333 THR A C 1
ATOM 2522 O O . THR A 1 333 ? 14.153 10.310 34.366 1.00 72.75 333 THR A O 1
#